Protein 6SJT (pdb70)

Radius of gyration: 17.51 Å; Cα contacts (8 Å, |Δi|>4): 518; chains: 2; bounding box: 45×40×37 Å

Secondary structure (P-SEA, 3-state):
ccccccccccccbbbbbbccccccccccccccbbbbbcaaaaaaaacccccccbbbbbcccccccbbbbcccccccccccccccccccccbbbbbccccccccccc/ccccccccccccbbbbbbccccccccccccccbbbbbcaaaaaaaacccccccbbbbbcccccccbbbbcccccccccccccccccccccbbbbbccccccccccc

Structure (mmCIF, N/CA/C/O backbone):
data_6SJT
#
_entry.id   6SJT
#
_cell.length_a   84.390
_cell.length_b   84.390
_cell.length_c   151.660
_cell.angle_alpha   90.000
_cell.angle_beta   90.000
_cell.angle_gamma   120.000
#
_symmetry.space_group_name_H-M   'P 62 2 2'
#
loop_
_entity.id
_entity.type
_entity.pdbx_description
1 polymer NttC
2 water water
#
loop_
_atom_site.group_PDB
_atom_site.id
_atom_site.type_symbol
_atom_site.label_atom_id
_atom_site.label_alt_id
_atom_site.label_comp_id
_atom_site.la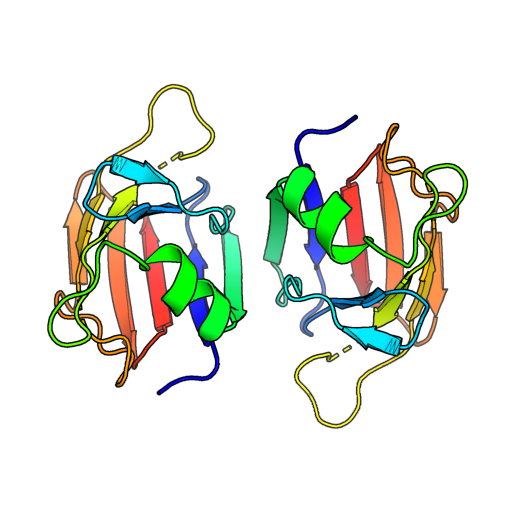bel_asym_id
_atom_site.label_entity_id
_atom_site.label_seq_id
_atom_site.pdbx_PDB_ins_code
_atom_site.Cartn_x
_atom_site.Cartn_y
_atom_site.Cartn_z
_atom_site.occupancy
_atom_site.B_iso_or_equiv
_atom_site.auth_seq_id
_atom_site.auth_comp_id
_atom_site.auth_asym_id
_atom_site.auth_atom_id
_atom_site.pdbx_PDB_model_num
ATOM 1 N N . ALA A 1 16 ? 22.006 -11.584 17.950 1.000 81.869 1 ALA AAA N 1
ATOM 2 C CA . ALA A 1 16 ? 22.374 -10.265 17.333 1.000 76.867 1 ALA AAA CA 1
ATOM 3 C C . ALA A 1 16 ? 21.402 -9.182 17.797 1.000 75.183 1 ALA AAA C 1
ATOM 4 O O . ALA A 1 16 ? 20.220 -9.453 17.986 1.000 77.573 1 ALA AAA O 1
ATOM 11 N N . PRO A 1 17 ? 21.859 -7.925 17.990 1.000 71.451 2 PRO AAA N 1
ATOM 12 C CA . PRO A 1 17 ? 20.968 -6.830 18.369 1.000 70.011 2 PRO AAA CA 1
ATOM 13 C C . PRO A 1 17 ? 20.173 -6.310 17.163 1.000 68.764 2 PRO AAA C 1
ATOM 14 O O . PRO A 1 17 ? 20.619 -6.487 16.049 1.000 67.912 2 PRO AAA O 1
ATOM 25 N N . ALA A 1 18 ? 19.021 -5.689 17.430 1.000 69.108 3 ALA AAA N 1
ATOM 26 C CA . ALA A 1 18 ? 18.070 -5.160 16.425 1.000 68.752 3 ALA AAA CA 1
ATOM 27 C C . ALA A 1 18 ? 18.698 -3.974 15.686 1.000 64.959 3 ALA AAA C 1
ATOM 28 O O . ALA A 1 18 ? 18.481 -3.865 14.465 1.000 64.674 3 ALA AAA O 1
ATOM 35 N N . TYR A 1 19 ? 19.435 -3.125 16.406 1.000 62.635 4 TYR AAA N 1
ATOM 36 C CA . TYR A 1 19 ? 20.041 -1.873 15.884 1.000 59.443 4 TYR AAA CA 1
ATOM 37 C C . TYR A 1 19 ? 21.484 -1.717 16.364 1.000 57.773 4 TYR AAA C 1
ATOM 38 O O . TYR A 1 19 ? 21.836 -2.238 17.444 1.000 58.925 4 TYR AAA O 1
ATOM 56 N N . LEU A 1 20 ? 22.281 -0.995 15.573 1.000 55.557 5 LEU AAA N 1
ATOM 57 C CA . LEU A 1 20 ? 23.522 -0.327 16.031 1.000 53.863 5 LEU AAA CA 1
ATOM 58 C C . LEU A 1 20 ? 23.136 1.060 16.549 1.000 52.751 5 LEU AAA C 1
ATOM 59 O O . LEU A 1 20 ? 22.767 1.914 15.721 1.000 51.791 5 LEU AAA O 1
ATOM 75 N N . THR A 1 21 ? 23.206 1.256 17.870 1.000 53.317 6 THR AAA N 1
ATOM 76 C CA . THR A 1 21 ? 22.831 2.510 18.574 1.000 52.887 6 THR AAA CA 1
ATOM 77 C C . THR A 1 21 ? 24.102 3.299 18.907 1.000 51.739 6 THR AAA C 1
ATOM 78 O O . THR A 1 21 ? 24.988 2.747 19.581 1.000 52.403 6 THR AAA O 1
ATOM 89 N N . THR A 1 22 ? 24.171 4.548 18.443 1.000 50.534 7 THR AAA N 1
ATOM 90 C CA . THR A 1 22 ? 25.314 5.477 18.645 1.000 49.836 7 THR AAA CA 1
ATOM 91 C C . THR A 1 22 ? 24.829 6.736 19.369 1.000 50.247 7 THR AAA C 1
ATOM 92 O O . THR A 1 22 ? 23.976 7.443 18.805 1.000 50.041 7 THR AAA O 1
ATOM 103 N N . HIS A 1 23 ? 25.358 6.998 20.564 1.000 51.201 8 HIS AAA N 1
ATOM 104 C CA . HIS A 1 23 ? 25.094 8.230 21.347 1.000 52.048 8 HIS AAA CA 1
ATOM 105 C C . HIS A 1 23 ? 26.242 9.220 21.104 1.000 51.737 8 HIS AAA C 1
ATOM 106 O O . HIS A 1 23 ? 27.286 9.086 21.768 1.000 52.518 8 HIS AAA O 1
ATOM 121 N N . ASN A 1 24 ? 26.061 10.169 20.178 1.000 51.091 9 ASN AAA N 1
ATOM 122 C CA . ASN A 1 24 ? 27.014 11.286 19.932 1.000 51.416 9 ASN AAA CA 1
ATOM 123 C C . ASN A 1 24 ? 26.687 12.423 20.903 1.000 53.089 9 ASN AAA C 1
ATOM 124 O O . ASN A 1 24 ? 25.658 13.101 20.702 1.000 53.443 9 ASN AAA O 1
ATOM 135 N N . ARG A 1 25 ? 27.547 12.610 21.908 1.000 54.461 10 ARG AAA N 1
ATOM 136 C CA . ARG A 1 25 ? 27.390 13.596 23.009 1.000 56.639 10 ARG AAA CA 1
ATOM 137 C C . ARG A 1 25 ? 28.289 14.811 22.753 1.000 57.829 10 ARG AAA C 1
ATOM 138 O O . ARG A 1 25 ? 28.441 15.623 23.682 1.000 60.104 10 ARG AAA O 1
ATOM 159 N N . THR A 1 26 ? 28.880 14.912 21.557 1.000 56.773 11 THR AAA N 1
ATOM 160 C CA . THR A 1 26 ? 29.788 16.014 21.147 1.000 58.236 11 THR AAA CA 1
ATOM 161 C C . THR A 1 26 ? 29.010 16.996 20.272 1.000 58.413 11 THR AAA C 1
ATOM 162 O O . THR A 1 26 ? 27.872 16.668 19.890 1.000 57.142 11 THR AAA O 1
ATOM 173 N N . GLY A 1 27 ? 29.619 18.145 19.970 1.000 60.389 12 GLY AAA N 1
ATOM 174 C CA . GLY A 1 27 ? 29.029 19.206 19.131 1.000 61.395 12 GLY AAA CA 1
ATOM 175 C C . GLY A 1 27 ? 29.391 19.044 17.660 1.000 60.441 12 GLY AAA C 1
ATOM 176 O O . GLY A 1 27 ? 29.063 19.956 16.871 1.000 61.808 12 GLY AAA O 1
ATOM 180 N N . GLU A 1 28 ? 30.035 17.928 17.293 1.000 58.578 13 GLU AAA N 1
ATOM 181 C CA . GLU A 1 28 ? 30.505 17.648 15.911 1.000 57.918 13 GLU AAA CA 1
ATOM 182 C C . GLU A 1 28 ? 29.969 16.288 15.463 1.000 55.248 13 GLU AAA C 1
ATOM 183 O O . GLU A 1 28 ? 29.840 15.387 16.323 1.000 54.092 13 GLU AAA O 1
ATOM 195 N N . GLU A 1 29 ? 29.679 16.166 14.161 1.000 54.786 14 GLU AAA N 1
ATOM 196 C CA . GLU A 1 29 ? 29.137 14.947 13.508 1.000 52.823 14 GLU AAA CA 1
ATOM 197 C C . GLU A 1 29 ? 30.187 13.843 13.595 1.000 51.901 14 GLU AAA C 1
ATOM 198 O O . GLU A 1 29 ? 31.379 14.148 13.384 1.000 53.014 14 GLU AAA O 1
ATOM 210 N N . SER A 1 30 ? 29.757 12.623 13.911 1.000 50.386 15 SER AAA N 1
ATOM 211 C CA . SER A 1 30 ? 30.611 11.413 13.910 1.000 49.759 15 SER AAA CA 1
ATOM 212 C C . SER A 1 30 ? 30.125 10.461 12.819 1.000 48.857 15 SER AAA C 1
ATOM 213 O O . SER A 1 30 ? 28.935 10.517 12.453 1.000 48.517 15 SER AAA O 1
ATOM 221 N N . ASN A 1 31 ? 31.028 9.620 12.322 1.000 48.887 16 ASN AAA N 1
ATOM 222 C CA . ASN A 1 31 ? 30.755 8.635 11.247 1.000 48.523 16 ASN AAA CA 1
ATOM 223 C C . ASN A 1 31 ? 31.835 7.556 11.330 1.000 48.801 16 ASN AAA C 1
ATOM 224 O O . ASN A 1 31 ? 32.931 7.851 11.849 1.000 49.585 16 ASN AAA O 1
ATOM 235 N N . ALA A 1 32 ? 31.515 6.352 10.855 1.000 48.590 17 ALA AAA N 1
ATOM 236 C CA . ALA A 1 32 ? 32.435 5.199 10.765 1.000 49.274 17 ALA AAA CA 1
ATOM 237 C C . ALA A 1 32 ? 32.933 5.080 9.321 1.000 50.177 17 ALA AAA C 1
ATOM 238 O O . ALA A 1 32 ? 32.093 5.009 8.406 1.000 50.114 17 ALA AAA O 1
ATOM 245 N N . TYR A 1 33 ? 34.252 5.079 9.130 1.000 51.388 18 TYR AAA N 1
ATOM 246 C CA . TYR A 1 33 ? 34.905 4.872 7.816 1.000 52.800 18 TYR AAA CA 1
ATOM 247 C C . TYR A 1 33 ? 35.263 3.388 7.711 1.000 53.588 18 TYR AAA C 1
ATOM 248 O O . TYR A 1 33 ? 36.271 2.965 8.309 1.000 54.550 18 TYR AAA O 1
ATOM 266 N N . ILE A 1 34 ? 34.420 2.628 6.997 1.000 53.566 19 ILE AAA N 1
ATOM 267 C CA . ILE A 1 34 ? 34.490 1.141 6.873 1.000 54.605 19 ILE AAA CA 1
ATOM 268 C C . ILE A 1 34 ? 35.849 0.778 6.272 1.000 56.675 19 ILE AAA C 1
ATOM 269 O O . ILE A 1 34 ? 36.241 1.412 5.265 1.000 57.561 19 ILE AAA O 1
ATOM 285 N N . ALA A 1 35 ? 36.529 -0.200 6.878 1.000 57.808 20 ALA AAA N 1
ATOM 286 C CA . ALA A 1 35 ? 37.894 -0.644 6.522 1.000 60.223 20 ALA AAA CA 1
ATOM 287 C C . ALA A 1 35 ? 38.840 0.564 6.474 1.000 60.631 20 ALA AAA C 1
ATOM 288 O O . ALA A 1 35 ? 39.835 0.499 5.728 1.000 62.863 20 ALA AAA O 1
ATOM 295 N N . GLY A 1 36 ? 38.527 1.627 7.226 1.000 58.944 21 GLY AAA N 1
ATOM 296 C CA . GLY A 1 36 ? 39.421 2.778 7.474 1.000 59.680 21 GLY AAA CA 1
ATOM 297 C C . GLY A 1 36 ? 39.294 3.906 6.458 1.000 59.847 21 GLY AAA C 1
ATOM 298 O O . GLY A 1 36 ? 39.904 4.971 6.701 1.000 60.624 21 GLY AAA O 1
ATOM 302 N N . SER A 1 37 ? 38.542 3.712 5.368 1.000 59.610 22 SER AAA N 1
ATOM 303 C CA . SER A 1 37 ? 38.560 4.607 4.178 1.000 60.767 22 SER AAA CA 1
ATOM 304 C C . SER A 1 37 ? 37.153 4.985 3.690 1.000 59.331 22 SER AAA C 1
ATOM 305 O O . SER A 1 37 ? 37.010 6.114 3.173 1.000 59.935 22 SER AAA O 1
ATOM 313 N N . ILE A 1 38 ? 36.164 4.090 3.804 1.000 58.033 23 ILE AAA N 1
ATOM 314 C CA . ILE A 1 38 ? 34.821 4.265 3.169 1.000 57.416 23 ILE AAA CA 1
ATOM 315 C C . ILE A 1 38 ? 33.849 4.843 4.191 1.000 55.212 23 ILE AAA C 1
ATOM 316 O O . ILE A 1 38 ? 33.465 4.156 5.131 1.000 53.939 23 ILE AAA O 1
ATOM 332 N N . PRO A 1 39 ? 33.371 6.095 4.019 1.000 55.089 24 PRO AAA N 1
ATOM 333 C CA . PRO A 1 39 ? 32.377 6.650 4.931 1.000 53.394 24 PRO AAA CA 1
ATOM 334 C C . PRO A 1 39 ? 31.064 5.872 4.793 1.000 52.794 24 PRO AAA C 1
ATOM 335 O O . PRO A 1 39 ? 30.682 5.581 3.674 1.000 54.062 24 PRO AAA O 1
ATOM 346 N N . SER A 1 40 ? 30.429 5.539 5.919 1.000 51.328 25 SER AAA N 1
ATOM 347 C CA . SER A 1 40 ? 29.076 4.929 5.966 1.000 51.065 25 SER AAA CA 1
ATOM 348 C C . SER A 1 40 ? 28.051 5.993 5.567 1.000 51.383 25 SER AAA C 1
ATOM 349 O O . SER A 1 40 ? 28.406 7.188 5.547 1.000 51.526 25 SER AAA O 1
ATOM 357 N N . LEU A 1 41 ? 26.826 5.559 5.274 1.000 51.924 26 LEU AAA N 1
ATOM 358 C CA . LEU A 1 41 ? 25.694 6.428 4.862 1.000 52.794 26 LEU AAA CA 1
ATOM 359 C C . LEU A 1 41 ? 24.879 6.839 6.095 1.000 51.753 26 LEU AAA C 1
ATOM 360 O O . LEU A 1 41 ? 23.855 7.520 5.904 1.000 52.673 26 LEU AAA O 1
ATOM 376 N N . TYR A 1 42 ? 25.324 6.464 7.301 1.000 50.311 27 TYR AAA N 1
ATOM 377 C CA . TYR A 1 42 ? 24.552 6.615 8.563 1.000 49.656 27 TYR AAA CA 1
ATOM 378 C C . TYR A 1 42 ? 25.380 7.345 9.623 1.000 48.615 27 TYR AAA C 1
ATOM 379 O O . TYR A 1 42 ? 25.550 6.855 10.739 1.000 47.976 27 TYR AAA O 1
ATOM 397 N N . PRO A 1 43 ? 25.873 8.574 9.345 1.000 48.881 28 PRO AAA N 1
ATOM 398 C CA . PRO A 1 43 ? 26.613 9.334 10.353 1.000 48.441 28 PRO AAA CA 1
ATOM 399 C C . PRO A 1 43 ? 25.680 9.688 11.521 1.000 48.319 28 PRO AAA C 1
ATOM 400 O O . PRO A 1 43 ? 24.498 9.814 11.287 1.000 48.896 28 PRO AAA O 1
ATOM 411 N N . THR A 1 44 ? 26.221 9.806 12.734 1.000 47.960 29 THR AAA N 1
ATOM 412 C CA . THR A 1 44 ? 25.491 10.266 13.946 1.000 48.256 29 THR AAA CA 1
ATOM 413 C C . THR A 1 44 ? 25.768 11.758 14.145 1.000 49.141 29 THR AAA C 1
ATOM 414 O O . THR A 1 44 ? 26.922 12.108 14.443 1.000 49.323 29 THR AAA O 1
ATOM 425 N N . ALA A 1 45 ? 24.748 12.600 13.974 1.000 50.099 30 ALA AAA N 1
ATOM 426 C CA . ALA A 1 45 ? 24.826 14.073 14.129 1.000 51.541 30 ALA AAA CA 1
ATOM 427 C C . ALA A 1 45 ? 25.138 14.433 15.590 1.000 51.965 30 ALA AAA C 1
ATOM 428 O O . ALA A 1 45 ? 25.032 13.549 16.457 1.000 51.249 30 ALA AAA O 1
ATOM 435 N N . ALA A 1 46 ? 25.505 15.693 15.835 1.000 53.532 31 ALA AAA N 1
ATOM 436 C CA . ALA A 1 46 ? 25.941 16.222 17.149 1.000 54.608 31 ALA AAA CA 1
ATOM 437 C C . ALA A 1 46 ? 24.783 16.171 18.147 1.000 55.132 31 ALA AAA C 1
ATOM 438 O O . ALA A 1 46 ? 23.636 16.402 17.721 1.000 55.602 31 ALA AAA O 1
ATOM 445 N N . TYR A 1 47 ? 25.096 15.878 19.416 1.000 55.455 32 TYR AAA N 1
ATOM 446 C CA . TYR A 1 47 ? 24.165 15.852 20.578 1.000 56.537 32 TYR AAA CA 1
ATOM 447 C C . TYR A 1 47 ? 22.914 15.046 20.216 1.000 55.735 32 TYR AAA C 1
ATOM 448 O O . TYR A 1 47 ? 21.787 15.471 20.551 1.000 57.147 32 TYR AAA O 1
ATOM 466 N N . SER A 1 48 ? 23.122 13.911 19.547 1.000 53.920 33 SER AAA N 1
ATOM 467 C CA . SER A 1 48 ? 22.057 13.063 18.958 1.000 53.367 33 SER AAA CA 1
ATOM 468 C C . SER A 1 48 ? 22.392 11.591 19.182 1.000 52.265 33 SER AAA C 1
ATOM 469 O O . SER A 1 48 ? 23.581 11.232 19.125 1.000 51.368 33 SER AAA O 1
ATOM 477 N N . THR A 1 49 ? 21.363 10.791 19.450 1.000 52.799 34 THR AAA N 1
ATOM 478 C CA . THR A 1 49 ? 21.404 9.312 19.387 1.000 52.258 34 THR AAA CA 1
ATOM 479 C C . THR A 1 49 ? 20.805 8.895 18.041 1.000 51.816 34 THR AAA C 1
ATOM 480 O O . THR A 1 49 ? 19.758 9.467 17.668 1.000 52.794 34 THR AAA O 1
ATOM 491 N N . ASN A 1 50 ? 21.460 7.969 17.334 1.000 50.779 35 ASN AAA N 1
ATOM 492 C CA . ASN A 1 50 ? 20.961 7.398 16.057 1.000 50.745 35 ASN AAA CA 1
ATOM 493 C C . ASN A 1 50 ? 21.030 5.869 16.138 1.000 51.002 35 ASN AAA C 1
ATOM 494 O O . ASN A 1 50 ? 22.017 5.344 16.704 1.000 50.521 35 ASN AAA O 1
ATOM 505 N N . GLN A 1 51 ? 20.008 5.195 15.601 1.000 52.190 36 GLN AAA N 1
ATOM 506 C CA . GLN A 1 51 ? 19.850 3.718 15.632 1.000 53.212 36 GLN AAA CA 1
ATOM 507 C C . GLN A 1 51 ? 19.701 3.202 14.203 1.000 53.488 36 GLN AAA C 1
ATOM 508 O O . GLN A 1 51 ? 18.711 3.578 13.546 1.000 54.528 36 GLN AAA O 1
ATOM 522 N N . VAL A 1 52 ? 20.640 2.365 13.756 1.000 52.999 37 VAL AAA N 1
ATOM 523 C CA . VAL A 1 52 ? 20.675 1.799 12.378 1.000 53.523 37 VAL AAA CA 1
ATOM 524 C C . VAL A 1 52 ? 20.208 0.344 12.437 1.000 55.602 37 VAL AAA C 1
ATOM 525 O O . VAL A 1 52 ? 20.846 -0.452 13.144 1.000 55.784 37 VAL AAA O 1
ATOM 538 N N . TYR A 1 53 ? 19.124 0.033 11.723 1.000 57.557 38 TYR AAA N 1
ATOM 539 C CA . TYR A 1 53 ? 18.575 -1.336 11.550 1.000 60.252 38 TYR AAA CA 1
ATOM 540 C C . TYR A 1 53 ? 19.727 -2.281 11.201 1.000 60.080 38 TYR AAA C 1
ATOM 541 O O . TYR A 1 53 ? 20.623 -1.874 10.435 1.000 58.504 38 TYR AAA O 1
ATOM 559 N N . TRP A 1 54 ? 19.708 -3.498 11.748 1.000 62.053 39 TRP AAA N 1
ATOM 560 C CA . TRP A 1 54 ? 20.881 -4.410 11.738 1.000 62.203 39 TRP AAA CA 1
ATOM 561 C C . TRP A 1 54 ? 21.208 -4.865 10.311 1.000 62.999 39 TRP AAA C 1
ATOM 562 O O . TRP A 1 54 ? 22.407 -5.006 10.011 1.000 62.026 39 TRP AAA O 1
ATOM 583 N N . ASN A 1 55 ? 20.195 -5.084 9.468 1.000 65.075 40 ASN AAA N 1
ATOM 584 C CA . ASN A 1 55 ? 20.386 -5.503 8.054 1.000 66.439 40 ASN AAA CA 1
ATOM 585 C C . ASN A 1 55 ? 21.196 -4.438 7.307 1.000 63.829 40 ASN AAA C 1
ATOM 586 O O . ASN A 1 55 ? 22.109 -4.818 6.536 1.000 64.076 40 ASN AAA O 1
ATOM 597 N N . LEU A 1 56 ? 20.883 -3.159 7.528 1.000 61.825 41 LEU AAA N 1
ATOM 598 C CA . LEU A 1 56 ? 21.598 -2.017 6.897 1.000 59.711 41 LEU AAA CA 1
ATOM 599 C C . LEU A 1 56 ? 23.081 -2.081 7.271 1.000 57.946 41 LEU AAA C 1
ATOM 600 O O . LEU A 1 56 ? 23.926 -1.870 6.376 1.000 57.681 41 LEU AAA O 1
ATOM 616 N N . VAL A 1 57 ? 23.374 -2.369 8.543 1.000 57.227 42 VAL AAA N 1
ATOM 617 C CA . VAL A 1 57 ? 24.759 -2.553 9.073 1.000 56.173 42 VAL AAA CA 1
ATOM 618 C C . VAL A 1 57 ? 25.444 -3.640 8.236 1.000 57.932 42 VAL AAA C 1
ATOM 619 O O . VAL A 1 57 ? 26.476 -3.341 7.601 1.000 57.335 42 VAL AAA O 1
ATOM 632 N N . ARG A 1 58 ? 24.869 -4.846 8.223 1.000 60.430 43 ARG AAA N 1
ATOM 633 C CA . ARG A 1 58 ? 25.404 -6.020 7.488 1.000 62.827 43 ARG AAA CA 1
ATOM 634 C C . ARG A 1 58 ? 25.820 -5.576 6.080 1.000 62.757 43 ARG AAA C 1
ATOM 635 O O . ARG A 1 58 ? 26.947 -5.918 5.669 1.000 63.233 43 ARG AAA O 1
ATOM 656 N N . LEU A 1 59 ? 24.967 -4.807 5.394 1.000 62.493 44 LEU AAA N 1
ATOM 657 C CA . LEU A 1 59 ? 25.194 -4.355 3.993 1.000 63.074 44 LEU AAA CA 1
ATOM 658 C C . LEU A 1 59 ? 26.318 -3.320 3.928 1.000 60.822 44 LEU AAA C 1
ATOM 659 O O . LEU A 1 59 ? 27.135 -3.412 2.997 1.000 61.789 44 LEU AAA O 1
ATOM 675 N N . ALA A 1 60 ? 26.332 -2.357 4.852 1.000 58.355 45 ALA AAA N 1
ATOM 676 C CA . ALA A 1 60 ? 27.407 -1.345 4.982 1.000 56.515 45 ALA AAA CA 1
ATOM 677 C C . ALA A 1 60 ? 28.762 -2.058 5.043 1.000 57.100 45 ALA AAA C 1
ATOM 678 O O . ALA A 1 60 ? 29.737 -1.529 4.477 1.000 57.052 45 ALA AAA O 1
ATOM 685 N N . CYS A 1 61 ? 28.804 -3.228 5.685 1.000 58.105 46 CYS AAA N 1
ATOM 686 C CA . CYS A 1 61 ? 30.028 -4.040 5.913 1.000 59.184 46 CYS AAA CA 1
ATOM 687 C C . CYS A 1 61 ? 30.228 -5.091 4.812 1.000 61.993 46 CYS AAA C 1
ATOM 688 O O . CYS A 1 61 ? 31.256 -5.798 4.877 1.000 63.395 46 CYS AAA O 1
ATOM 695 N N . TYR A 1 62 ? 29.312 -5.195 3.841 1.000 63.193 47 TYR AAA N 1
ATOM 696 C CA . TYR A 1 62 ? 29.391 -6.186 2.733 1.000 66.370 47 TYR AAA CA 1
ATOM 697 C C . TYR A 1 62 ? 30.670 -5.944 1.925 1.000 67.022 47 TYR AAA C 1
ATOM 698 O O . TYR A 1 62 ? 30.874 -4.805 1.453 1.000 65.739 47 TYR AAA O 1
ATOM 716 N N . GLY A 1 63 ? 31.487 -6.992 1.773 1.000 69.385 48 GLY AAA N 1
ATOM 717 C CA . GLY A 1 63 ? 32.778 -6.956 1.062 1.000 70.739 48 GLY AAA CA 1
ATOM 718 C C . GLY A 1 63 ? 33.948 -6.700 1.999 1.000 69.532 48 GLY AAA C 1
ATOM 719 O O . GLY A 1 63 ? 35.100 -6.876 1.555 1.000 71.267 48 GLY AAA O 1
ATOM 723 N N . HIS A 1 64 ? 33.677 -6.314 3.249 1.000 67.093 49 HIS AAA N 1
ATOM 724 C CA . HIS A 1 64 ? 34.703 -5.961 4.268 1.000 66.055 49 HIS AAA CA 1
ATOM 725 C C . HIS A 1 64 ? 34.613 -6.899 5.471 1.000 66.712 49 HIS AAA C 1
ATOM 726 O O . HIS A 1 64 ? 35.267 -6.616 6.487 1.000 65.965 49 HIS AAA O 1
ATOM 741 N N . THR A 1 65 ? 33.849 -7.985 5.346 1.000 68.561 50 THR AAA N 1
ATOM 742 C CA . THR A 1 65 ? 33.540 -8.919 6.456 1.000 69.713 50 THR AAA CA 1
ATOM 743 C C . THR A 1 65 ? 34.253 -10.252 6.220 1.000 73.602 50 THR AAA C 1
ATOM 744 O O . THR A 1 65 ? 34.069 -10.852 5.139 1.000 75.810 50 THR AAA O 1
ATOM 755 N N . THR A 1 66 ? 35.039 -10.674 7.211 1.000 74.745 51 THR AAA N 1
ATOM 756 C CA . THR A 1 66 ? 35.690 -12.005 7.288 1.000 78.922 51 THR AAA CA 1
ATOM 757 C C . THR A 1 66 ? 35.430 -12.580 8.683 1.000 79.949 51 THR AAA C 1
ATOM 758 O O . THR A 1 66 ? 35.671 -11.861 9.659 1.000 77.925 51 THR AAA O 1
ATOM 769 N N . ASN A 1 67 ? 34.919 -13.812 8.750 1.000 83.330 52 ASN AAA N 1
ATOM 770 C CA . ASN A 1 67 ? 34.612 -14.540 10.010 1.000 85.386 52 ASN AAA CA 1
ATOM 771 C C . ASN A 1 67 ? 33.538 -13.770 10.787 1.000 82.209 52 ASN AAA C 1
ATOM 772 O O . ASN A 1 67 ? 33.567 -13.812 12.030 1.000 82.606 52 ASN AAA O 1
ATOM 783 N N . GLY A 1 68 ? 32.636 -13.082 10.080 1.000 79.533 53 GLY AAA N 1
ATOM 784 C CA . GLY A 1 68 ? 31.579 -12.238 10.675 1.000 76.558 53 GLY AAA CA 1
ATOM 785 C C . GLY A 1 68 ? 32.137 -11.045 11.440 1.000 73.319 53 GLY AAA C 1
ATOM 786 O O . GLY A 1 68 ? 31.416 -10.519 12.308 1.000 71.745 53 GLY AAA O 1
ATOM 790 N N . GLN A 1 69 ? 33.367 -10.623 11.128 1.000 72.727 54 GLN AAA N 1
ATOM 791 C CA . GLN A 1 69 ? 34.059 -9.459 11.747 1.000 70.194 54 GLN AAA CA 1
ATOM 792 C C . GLN A 1 69 ? 34.212 -8.359 10.694 1.000 67.523 54 GLN AAA C 1
ATOM 793 O O . GLN A 1 69 ? 34.459 -8.698 9.533 1.000 68.604 54 GLN AAA O 1
ATOM 807 N N . CYS A 1 70 ? 34.104 -7.094 11.098 1.000 64.605 55 CYS AAA N 1
ATOM 808 C CA . CYS A 1 70 ? 34.175 -5.910 10.201 1.000 62.278 55 CYS AAA CA 1
ATOM 809 C C . CYS A 1 70 ? 34.803 -4.742 10.953 1.000 60.607 55 CYS AAA C 1
ATOM 810 O O . CYS A 1 70 ? 34.290 -4.335 11.993 1.000 59.505 55 CYS AAA O 1
ATOM 817 N N . PRO A 1 71 ? 35.948 -4.198 10.479 1.000 60.856 56 PRO AAA N 1
ATOM 818 C CA . PRO A 1 71 ? 36.585 -3.045 11.111 1.000 59.791 56 PRO AAA CA 1
ATOM 819 C C . PRO A 1 71 ? 36.137 -1.704 10.513 1.000 57.503 56 PRO AAA C 1
ATOM 820 O O . PRO A 1 71 ? 35.803 -1.661 9.341 1.000 57.318 56 PRO AAA O 1
ATOM 831 N N . ALA A 1 72 ? 36.165 -0.644 11.319 1.000 56.270 57 ALA AAA N 1
ATOM 832 C CA . ALA A 1 72 ? 35.903 0.743 10.872 1.000 54.676 57 ALA AAA CA 1
ATOM 833 C C . ALA A 1 72 ? 36.724 1.734 11.699 1.000 54.908 57 ALA AAA C 1
ATOM 834 O O . ALA A 1 72 ? 36.893 1.500 12.912 1.000 55.418 57 ALA AAA O 1
ATOM 841 N N . LEU A 1 73 ? 37.197 2.797 11.046 1.000 54.973 58 LEU AAA N 1
ATOM 842 C CA . LEU A 1 73 ? 37.850 3.967 11.684 1.000 55.443 58 LEU AAA CA 1
ATOM 843 C C . LEU A 1 73 ? 36.768 4.990 12.032 1.000 53.640 58 LEU AAA C 1
ATOM 844 O O . LEU A 1 73 ? 35.971 5.319 11.138 1.000 52.623 58 LEU AAA O 1
ATOM 860 N N . ILE A 1 74 ? 36.748 5.480 13.273 1.000 53.656 59 ILE AAA N 1
ATOM 861 C CA . ILE A 1 74 ? 35.745 6.481 13.742 1.000 52.383 59 ILE AAA CA 1
ATOM 862 C C . ILE A 1 74 ? 36.361 7.874 13.607 1.000 53.421 59 ILE AAA C 1
ATOM 863 O O . ILE A 1 74 ? 37.525 8.049 14.010 1.000 55.287 59 ILE AAA O 1
ATOM 879 N N . LYS A 1 75 ? 35.592 8.817 13.059 1.000 52.682 60 LYS AAA N 1
ATOM 880 C CA . LYS A 1 75 ? 36.020 10.216 12.810 1.000 54.031 60 LYS AAA CA 1
ATOM 881 C C . LYS A 1 75 ? 34.988 11.185 13.381 1.000 53.442 60 LYS AAA C 1
ATOM 882 O O . LYS A 1 75 ? 33.805 10.856 13.487 1.000 51.854 60 LYS AAA O 1
ATOM 918 N N . ALA A 1 77 ? 33.784 15.557 13.192 1.000 57.155 62 ALA AAA N 1
ATOM 919 C CA . ALA A 1 77 ? 33.715 16.649 12.235 1.000 58.995 62 ALA AAA CA 1
ATOM 920 C C . ALA A 1 77 ? 33.666 16.054 10.823 1.000 58.415 62 ALA AAA C 1
ATOM 921 O O . ALA A 1 77 ? 34.369 16.553 9.924 1.000 60.490 62 ALA AAA O 1
ATOM 928 N N . THR A 1 78 ? 32.868 14.999 10.652 1.000 56.068 63 THR AAA N 1
ATOM 929 C CA . THR A 1 78 ? 32.811 14.169 9.419 1.000 55.514 63 THR AAA CA 1
ATOM 930 C C . THR A 1 78 ? 32.169 14.978 8.284 1.000 56.948 63 THR AAA C 1
ATOM 931 O O . THR A 1 78 ? 32.406 14.624 7.115 1.000 57.656 63 THR AAA O 1
ATOM 942 N N . ASN A 1 79 ? 31.419 16.035 8.615 1.000 57.799 64 ASN AAA N 1
ATOM 943 C CA . ASN A 1 79 ? 30.724 16.916 7.635 1.000 59.748 64 ASN AAA CA 1
ATOM 944 C C . ASN A 1 79 ? 31.521 18.211 7.422 1.000 62.940 64 ASN AAA C 1
ATOM 945 O O . ASN A 1 79 ? 30.980 19.124 6.770 1.000 65.198 64 ASN AAA O 1
ATOM 956 N N . THR A 1 80 ? 32.755 18.292 7.930 1.000 63.609 65 THR AAA N 1
ATOM 957 C CA . THR A 1 80 ? 33.654 19.464 7.748 1.000 67.186 65 THR AAA CA 1
ATOM 958 C C . THR A 1 80 ? 34.775 19.108 6.770 1.000 68.653 65 THR AAA C 1
ATOM 959 O O . THR A 1 80 ? 34.915 17.912 6.417 1.000 66.646 65 THR AAA O 1
ATOM 970 N N . ALA A 1 81 ? 35.533 20.128 6.364 1.000 72.445 66 ALA AAA N 1
ATOM 971 C CA . ALA A 1 81 ? 36.720 20.017 5.487 1.000 74.918 66 ALA AAA CA 1
ATOM 972 C C . ALA A 1 81 ? 37.761 19.107 6.152 1.000 73.633 66 ALA AAA C 1
ATOM 973 O O . ALA A 1 81 ? 38.340 18.266 5.436 1.000 73.569 66 ALA AAA O 1
ATOM 980 N N . ASN A 1 82 ? 37.955 19.255 7.470 1.000 72.954 67 ASN AAA N 1
ATOM 981 C CA . ASN A 1 82 ? 39.012 18.570 8.266 1.000 72.649 67 ASN AAA CA 1
ATOM 982 C C . ASN A 1 82 ? 38.374 17.636 9.295 1.000 68.801 67 ASN 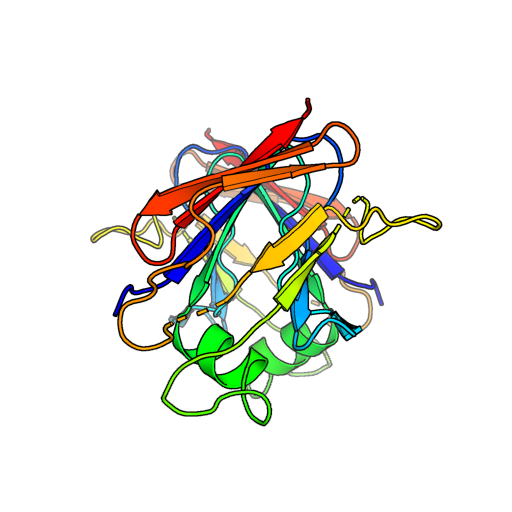AAA C 1
ATOM 983 O O . ASN A 1 82 ? 38.126 18.039 10.432 1.000 68.564 67 ASN AAA O 1
ATOM 994 N N . PRO A 1 83 ? 38.078 16.362 8.938 1.000 66.089 68 PRO AAA N 1
ATOM 995 C CA . PRO A 1 83 ? 37.654 15.364 9.921 1.000 63.111 68 PRO AAA CA 1
ATOM 996 C C . PRO A 1 83 ? 38.814 14.963 10.847 1.000 64.119 68 PRO AAA C 1
ATOM 997 O O . PRO A 1 83 ? 39.938 15.301 10.547 1.000 66.926 68 PRO AAA O 1
ATOM 1008 N N . ILE A 1 84 ? 38.508 14.265 11.944 1.000 62.264 69 ILE AAA N 1
ATOM 1009 C CA . ILE A 1 84 ? 39.472 13.941 13.040 1.000 63.552 69 ILE AAA CA 1
ATOM 1010 C C . ILE A 1 84 ? 39.409 12.442 13.349 1.000 61.617 69 ILE AAA C 1
ATOM 1011 O O . ILE A 1 84 ? 38.367 11.992 13.847 1.000 59.283 69 ILE AAA O 1
ATOM 1027 N N . ASP A 1 85 ? 40.505 11.723 13.099 1.000 63.044 70 ASP AAA N 1
ATOM 1028 C CA . ASP A 1 85 ? 40.619 10.252 13.287 1.000 62.014 70 ASP AAA CA 1
ATOM 1029 C C . ASP A 1 85 ? 40.703 9.951 14.790 1.000 62.359 70 ASP AAA C 1
ATOM 1030 O O . ASP A 1 85 ? 41.674 10.397 15.425 1.000 65.084 70 ASP AAA O 1
ATOM 1039 N N . ILE A 1 86 ? 39.714 9.225 15.325 1.000 60.125 71 ILE AAA N 1
ATOM 1040 C CA . ILE A 1 86 ? 39.584 8.877 16.773 1.000 60.508 71 ILE AAA CA 1
ATOM 1041 C C . ILE A 1 86 ? 40.206 7.502 17.039 1.000 61.468 71 ILE AAA C 1
ATOM 1042 O O . ILE A 1 86 ? 40.717 7.304 18.156 1.000 63.421 71 ILE AAA O 1
ATOM 1058 N N . GLY A 1 87 ? 40.110 6.573 16.085 1.000 60.477 72 GLY AAA N 1
ATOM 1059 C CA . GLY A 1 87 ? 40.712 5.233 16.208 1.000 61.795 72 GLY AAA CA 1
ATOM 1060 C C . GLY A 1 87 ? 39.842 4.140 15.618 1.000 59.927 72 GLY AAA C 1
ATOM 1061 O O . GLY A 1 87 ? 38.638 4.377 15.375 1.000 57.543 72 GLY AAA O 1
ATOM 1065 N N . TYR A 1 88 ? 40.441 2.966 15.419 1.000 61.429 73 TYR AAA N 1
ATOM 1066 C CA . TYR A 1 88 ? 39.817 1.791 14.759 1.000 60.551 73 TYR AAA CA 1
ATOM 1067 C C . TYR A 1 88 ? 39.003 0.994 15.780 1.000 60.287 73 TYR AAA C 1
ATOM 1068 O O . TYR A 1 88 ? 39.385 0.952 16.962 1.000 61.881 73 TYR AAA O 1
ATOM 1086 N N . VAL A 1 89 ? 37.916 0.377 15.310 1.000 58.768 74 VAL AAA N 1
ATOM 1087 C CA . VAL A 1 89 ? 37.078 -0.583 16.086 1.000 59.023 74 VAL AAA CA 1
ATOM 1088 C C . VAL A 1 89 ? 36.694 -1.747 15.170 1.000 59.329 74 VAL AAA C 1
ATOM 1089 O O . VAL A 1 89 ? 36.739 -1.562 13.939 1.000 58.549 74 VAL AAA O 1
ATOM 1102 N N . THR A 1 90 ? 36.367 -2.904 15.754 1.000 60.909 75 THR AAA N 1
ATOM 1103 C CA . THR A 1 90 ? 35.880 -4.112 15.038 1.000 61.808 75 THR AAA CA 1
ATOM 1104 C C . THR A 1 90 ? 34.648 -4.654 15.749 1.000 61.919 75 THR AAA C 1
ATOM 1105 O O . THR A 1 90 ? 34.610 -4.689 16.977 1.000 62.907 75 THR AAA O 1
ATOM 1133 N N . ASP A 1 92 ? 31.605 -7.848 15.797 1.000 66.565 77 ASP AAA N 1
ATOM 1134 C CA . ASP A 1 92 ? 31.021 -9.115 15.407 1.000 69.243 77 ASP AAA CA 1
ATOM 1135 C C . ASP A 1 92 ? 29.597 -8.830 14.930 1.000 67.911 77 ASP AAA C 1
ATOM 1136 O O . ASP A 1 92 ? 28.805 -8.339 15.747 1.000 67.128 77 ASP AAA O 1
ATOM 1145 N N . LEU A 1 93 ? 29.289 -9.111 13.660 1.000 68.018 78 LEU AAA N 1
ATOM 1146 C CA . LEU A 1 93 ? 27.974 -8.786 13.040 1.000 67.081 78 LEU AAA CA 1
ATOM 1147 C C . LEU A 1 93 ? 26.895 -9.775 13.500 1.000 70.128 78 LEU AAA C 1
ATOM 1148 O O . LEU A 1 93 ? 25.739 -9.580 13.105 1.000 70.000 78 LEU AAA O 1
ATOM 1164 N N . ASN A 1 94 ? 27.251 -10.791 14.290 1.000 73.206 79 ASN AAA N 1
ATOM 1165 C CA . ASN A 1 94 ? 26.307 -11.843 14.753 1.000 76.980 79 ASN AAA CA 1
ATOM 1166 C C . ASN A 1 94 ? 26.038 -11.683 16.255 1.000 77.592 79 ASN AAA C 1
ATOM 1167 O O . ASN A 1 94 ? 24.939 -12.076 16.686 1.000 79.796 79 ASN AAA O 1
ATOM 1178 N N . THR A 1 95 ? 26.989 -11.133 17.017 1.000 76.150 80 THR AAA N 1
ATOM 1179 C CA . THR A 1 95 ? 26.842 -10.819 18.467 1.000 76.674 80 THR AAA CA 1
ATOM 1180 C C . THR A 1 95 ? 26.647 -9.312 18.672 1.000 72.608 80 THR AAA C 1
ATOM 1181 O O . THR A 1 95 ? 26.093 -8.931 19.721 1.000 72.963 80 THR AAA O 1
ATOM 1192 N N . GLY A 1 96 ? 27.109 -8.491 17.725 1.000 69.315 81 GLY AAA N 1
ATOM 1193 C CA . GLY A 1 96 ? 27.151 -7.021 17.853 1.000 65.769 81 GLY AAA CA 1
ATOM 1194 C C . GLY A 1 96 ? 28.217 -6.573 18.839 1.000 65.595 81 GLY AAA C 1
ATOM 1195 O O . GLY A 1 96 ? 28.194 -5.394 19.231 1.000 63.431 81 GLY AAA O 1
ATOM 1199 N N . ASP A 1 97 ? 29.130 -7.470 19.224 1.000 68.195 82 ASP AAA N 1
ATOM 1200 C CA . ASP A 1 97 ? 30.188 -7.192 20.231 1.000 68.998 82 ASP AAA CA 1
ATOM 1201 C C . ASP A 1 97 ? 31.269 -6.329 19.578 1.000 66.585 82 ASP AAA C 1
ATOM 1202 O O . ASP A 1 97 ? 31.783 -6.746 18.522 1.000 66.543 82 ASP AAA O 1
ATOM 1211 N N . ILE A 1 98 ? 31.592 -5.186 20.194 1.000 65.095 83 ILE AAA N 1
ATOM 1212 C CA . ILE A 1 98 ? 32.612 -4.204 19.709 1.000 63.204 83 ILE AAA CA 1
ATOM 1213 C C . ILE A 1 98 ? 33.891 -4.379 20.542 1.000 65.667 83 ILE AAA C 1
ATOM 1214 O O . ILE A 1 98 ? 33.865 -4.042 21.737 1.000 66.769 83 ILE AAA O 1
ATOM 1230 N N . THR A 1 99 ? 34.958 -4.902 19.922 1.000 66.888 84 THR AAA N 1
ATOM 1231 C CA . THR A 1 99 ? 36.132 -5.511 20.606 1.000 70.407 84 THR AAA CA 1
ATOM 1232 C C . THR A 1 99 ? 36.921 -4.464 21.389 1.000 70.591 84 THR AAA C 1
ATOM 1233 O O . THR A 1 99 ? 37.197 -4.670 22.574 1.000 73.329 84 THR AAA O 1
ATOM 1244 N N . PRO A 1 100 ? 37.341 -3.329 20.780 1.000 68.283 85 PRO AAA N 1
ATOM 1245 C CA . PRO A 1 100 ? 37.985 -2.263 21.554 1.000 68.762 85 PRO AAA CA 1
ATOM 1246 C C . PRO A 1 100 ? 36.915 -1.571 22.418 1.000 67.507 85 PRO AAA C 1
ATOM 1247 O O . PRO A 1 100 ? 36.087 -0.855 21.884 1.000 64.524 85 PRO AAA O 1
ATOM 1258 N N . LYS A 1 101 ? 36.912 -1.858 23.721 1.000 70.203 86 LYS AAA N 1
ATOM 1259 C CA . LYS A 1 101 ? 35.844 -1.431 24.666 1.000 69.885 86 LYS AAA CA 1
ATOM 1260 C C . LYS A 1 101 ? 35.827 0.090 24.784 1.000 68.089 86 LYS AAA C 1
ATOM 1261 O O . LYS A 1 101 ? 34.739 0.634 25.009 1.000 66.510 86 LYS AAA O 1
ATOM 1280 N N . THR A 1 102 ? 36.985 0.742 24.656 1.000 68.778 87 THR AAA N 1
ATOM 1281 C CA . THR A 1 102 ? 37.109 2.222 24.628 1.000 67.520 87 THR AAA CA 1
ATOM 1282 C C . THR A 1 102 ? 38.122 2.645 23.562 1.000 66.912 87 THR AAA C 1
ATOM 1283 O O . THR A 1 102 ? 38.973 1.819 23.193 1.000 68.430 87 THR AAA O 1
ATOM 1294 N N . LEU A 1 103 ? 37.984 3.882 23.076 1.000 65.080 88 LEU AAA N 1
ATOM 1295 C CA . LEU A 1 103 ? 39.045 4.668 22.393 1.000 65.553 88 LEU AAA CA 1
ATOM 1296 C C . LEU A 1 103 ? 39.248 5.960 23.182 1.000 66.896 88 LEU AAA C 1
ATOM 1297 O O . LEU A 1 103 ? 38.299 6.387 23.862 1.000 66.208 88 LEU AAA O 1
ATOM 1313 N N . SER A 1 104 ? 40.435 6.556 23.085 1.000 69.113 89 SER AAA N 1
ATOM 1314 C CA . SER A 1 104 ? 40.732 7.921 23.588 1.000 70.715 89 SER AAA CA 1
ATOM 1315 C C . SER A 1 104 ? 41.863 8.528 22.757 1.000 72.104 89 SER AAA C 1
ATOM 1316 O O . SER A 1 104 ? 43.010 8.062 22.889 1.000 75.030 89 SER AAA O 1
ATOM 1324 N N . ALA A 1 105 ? 41.533 9.507 21.913 1.000 70.433 90 ALA AAA N 1
ATOM 1325 C CA . ALA A 1 105 ? 42.476 10.172 20.988 1.000 71.806 90 ALA AAA CA 1
ATOM 1326 C C . ALA A 1 105 ? 41.920 11.539 20.579 1.000 70.939 90 ALA AAA C 1
ATOM 1327 O O . ALA A 1 105 ? 40.688 11.706 20.591 1.000 68.237 90 ALA AAA O 1
ATOM 1334 N N . LYS A 1 106 ? 42.813 12.471 20.238 1.000 73.635 91 LYS AAA N 1
ATOM 1335 C CA . LYS A 1 106 ? 42.500 13.831 19.717 1.000 73.807 91 LYS AAA CA 1
ATOM 1336 C C . LYS A 1 106 ? 41.477 14.515 20.631 1.000 73.189 91 LYS AAA C 1
ATOM 1337 O O . LYS A 1 106 ? 40.614 15.234 20.106 1.000 71.592 91 LYS AAA O 1
ATOM 1356 N N . GLY A 1 107 ? 41.588 14.312 21.949 1.000 74.861 92 GLY AAA N 1
ATOM 1357 C CA . GLY A 1 107 ? 40.703 14.914 22.966 1.000 75.003 92 GLY AAA CA 1
ATOM 1358 C C . GLY A 1 107 ? 39.252 14.493 22.800 1.000 71.020 92 GLY AAA C 1
ATOM 1359 O O . GLY A 1 107 ? 38.366 15.306 23.132 1.000 70.780 92 GLY AAA O 1
ATOM 1363 N N . TYR A 1 108 ? 39.018 13.280 22.288 1.000 68.405 93 TYR AAA N 1
ATOM 1364 C CA . TYR A 1 108 ? 37.696 12.605 22.222 1.000 65.116 93 TYR AAA CA 1
ATOM 1365 C C . TYR A 1 108 ? 37.832 11.218 22.853 1.000 65.142 93 TYR AAA C 1
ATOM 1366 O O . TYR A 1 108 ? 38.937 10.645 22.806 1.000 66.785 93 TYR AAA O 1
ATOM 1384 N N . SER A 1 109 ? 36.734 10.694 23.399 1.000 63.751 94 SER AAA N 1
ATOM 1385 C CA . SER A 1 109 ? 36.665 9.354 24.032 1.000 64.047 94 SER AAA CA 1
ATOM 1386 C C . SER A 1 109 ? 35.430 8.599 23.524 1.000 61.128 94 SER AAA C 1
ATOM 1387 O O . SER A 1 109 ? 34.338 9.193 23.519 1.000 59.823 94 SER AAA O 1
ATOM 1395 N N . LEU A 1 110 ? 35.615 7.346 23.094 1.000 60.554 95 LEU AAA N 1
ATOM 1396 C CA . LEU A 1 110 ? 34.529 6.388 22.749 1.000 58.652 95 LEU AAA CA 1
ATOM 1397 C C . LEU A 1 110 ? 34.424 5.330 23.852 1.000 60.561 95 LEU AAA C 1
ATOM 1398 O O . LEU A 1 110 ? 35.476 4.849 24.304 1.000 62.887 95 LEU AAA O 1
ATOM 1414 N N . ARG A 1 111 ? 33.198 4.971 24.243 1.000 60.013 96 ARG AAA N 1
ATOM 1415 C CA . ARG A 1 111 ? 32.909 3.914 25.246 1.000 62.118 96 ARG AAA CA 1
ATOM 1416 C C . ARG A 1 111 ? 31.831 2.977 24.692 1.000 60.797 96 ARG AAA C 1
ATOM 1417 O O . ARG A 1 111 ? 30.746 3.463 24.345 1.000 59.058 96 ARG AAA O 1
ATOM 1438 N N . VAL A 1 112 ? 32.152 1.687 24.589 1.000 62.003 97 VAL AAA N 1
ATOM 1439 C CA . VAL A 1 112 ? 31.193 0.597 24.243 1.000 61.858 97 VAL AAA CA 1
ATOM 1440 C C . VAL A 1 112 ? 30.324 0.364 25.481 1.000 63.978 97 VAL AAA C 1
ATOM 1441 O O . VAL A 1 112 ? 30.897 0.110 26.558 1.000 66.845 97 VAL AAA O 1
ATOM 1454 N N . ILE A 1 113 ? 29.002 0.484 25.330 1.000 62.989 98 ILE AAA N 1
ATOM 1455 C CA . ILE A 1 113 ? 28.005 0.362 26.437 1.000 65.124 98 ILE AAA CA 1
ATOM 1456 C C . ILE A 1 113 ? 27.554 -1.100 26.526 1.000 67.341 98 ILE AAA C 1
ATOM 1457 O O . ILE A 1 113 ? 27.504 -1.634 27.647 1.000 70.662 98 ILE AAA O 1
ATOM 1473 N N . GLY A 1 114 ? 27.240 -1.713 25.385 1.000 65.987 99 GLY AAA N 1
ATOM 1474 C CA . GLY A 1 114 ? 26.910 -3.146 25.273 1.000 68.294 99 GLY AAA CA 1
ATOM 1475 C C . GLY A 1 114 ? 27.001 -3.622 23.827 1.000 66.510 99 GLY AAA C 1
ATOM 1476 O O . GLY A 1 114 ? 27.537 -2.913 22.979 1.000 63.740 99 GLY AAA O 1
ATOM 1480 N N . PRO A 1 115 ? 26.498 -4.834 23.502 1.000 68.469 100 PRO AAA N 1
ATOM 1481 C CA . PRO A 1 115 ? 26.438 -5.283 22.112 1.000 67.196 100 PRO AAA CA 1
ATOM 1482 C C . PRO A 1 115 ? 25.649 -4.287 21.246 1.000 64.095 100 PRO AAA C 1
ATOM 1483 O O . PRO A 1 115 ? 24.505 -4.021 21.550 1.000 64.478 100 PRO AAA O 1
ATOM 1494 N N . GLY A 1 116 ? 26.303 -3.732 20.223 1.000 61.504 101 GLY AAA N 1
ATOM 1495 C CA . GLY A 1 116 ? 25.686 -2.863 19.203 1.000 58.974 101 GLY AAA CA 1
ATOM 1496 C C . GLY A 1 116 ? 25.311 -1.493 19.741 1.000 57.447 101 GLY AAA C 1
ATOM 1497 O O . GLY A 1 116 ? 24.467 -0.842 19.098 1.000 56.208 101 GLY AAA O 1
ATOM 1501 N N . GLU A 1 117 ? 25.887 -1.055 20.866 1.000 57.916 102 GLU AAA N 1
ATOM 1502 C CA . GLU A 1 117 ? 25.676 0.333 21.361 1.000 56.717 102 GLU AAA CA 1
ATOM 1503 C C . GLU A 1 117 ? 26.927 0.865 22.060 1.000 56.815 102 GLU AAA C 1
ATOM 1504 O O . GLU A 1 117 ? 27.613 0.097 22.751 1.000 58.765 102 GLU AAA O 1
ATOM 1516 N N . ALA A 1 118 ? 27.196 2.154 21.828 1.000 55.139 103 ALA AAA N 1
ATOM 1517 C CA . ALA A 1 118 ? 28.398 2.893 22.266 1.000 55.227 103 ALA AAA CA 1
ATOM 1518 C C . ALA A 1 118 ? 28.098 4.395 22.270 1.000 54.147 103 ALA AAA C 1
ATOM 1519 O O . ALA A 1 118 ? 27.173 4.810 21.549 1.000 52.870 103 ALA AAA O 1
ATOM 1526 N N . GLU A 1 119 ? 28.845 5.166 23.066 1.000 55.101 104 GLU AAA N 1
ATOM 1527 C CA . GLU A 1 119 ? 28.722 6.646 23.165 1.000 54.734 104 GLU AAA CA 1
ATOM 1528 C C . GLU A 1 119 ? 30.064 7.296 22.818 1.000 54.721 104 GLU AAA C 1
ATOM 1529 O O . GLU A 1 119 ? 31.103 6.683 23.091 1.000 55.838 104 GLU AAA O 1
ATOM 1541 N N . ILE A 1 120 ? 30.023 8.491 22.229 1.000 53.920 105 ILE AAA N 1
ATOM 1542 C CA . ILE A 1 120 ? 31.212 9.350 21.960 1.000 54.518 105 ILE AAA CA 1
ATOM 1543 C C . ILE A 1 120 ? 31.070 10.612 22.808 1.000 56.060 105 ILE AAA C 1
ATOM 1544 O O . ILE A 1 120 ? 30.014 11.257 22.730 1.000 55.587 105 ILE AAA O 1
ATOM 1560 N N . THR A 1 121 ? 32.104 10.930 23.588 1.000 58.232 106 THR AAA N 1
ATOM 1561 C CA . THR A 1 121 ? 32.178 12.110 24.483 1.000 60.469 106 THR AAA CA 1
ATOM 1562 C C . THR A 1 121 ? 33.393 12.947 24.074 1.000 61.782 106 THR AAA C 1
ATOM 1563 O O . THR A 1 121 ? 34.295 12.395 23.407 1.000 61.387 106 THR AAA O 1
ATOM 1574 N N . LYS A 1 122 ? 33.404 14.226 24.455 1.000 63.667 107 LYS AAA N 1
ATOM 1575 C CA . LYS A 1 122 ? 34.512 15.185 24.195 1.000 65.807 107 LYS AAA CA 1
ATOM 1576 C C . LYS A 1 122 ? 35.431 15.222 25.429 1.000 69.262 107 LYS AAA C 1
ATOM 1577 O O . LYS A 1 122 ? 34.903 15.278 26.560 1.000 70.628 107 LYS AAA O 1
ATOM 1596 N N . ASN A 1 123 ? 36.752 15.201 25.198 1.000 70.990 108 ASN AAA N 1
ATOM 1597 C CA . ASN A 1 123 ? 37.846 14.966 26.187 1.000 74.518 108 ASN AAA CA 1
ATOM 1598 C C . ASN A 1 123 ? 38.067 13.456 26.337 1.000 73.538 108 ASN AAA C 1
ATOM 1599 O O . ASN A 1 123 ? 39.179 12.957 26.137 1.000 74.899 108 ASN AAA O 1
ATOM 1611 N N . ALA B 1 16 ? 18.574 20.630 -5.342 1.000 97.586 1 ALA BBB N 1
ATOM 1612 C CA . ALA B 1 16 ? 18.170 19.657 -4.280 1.000 91.401 1 ALA BBB CA 1
ATOM 1613 C C . ALA B 1 16 ? 19.128 19.750 -3.096 1.000 89.797 1 ALA BBB C 1
ATOM 1614 O O . ALA B 1 16 ? 20.317 19.991 -3.278 1.000 92.663 1 ALA BBB O 1
ATOM 1621 N N . PRO B 1 17 ? 18.649 19.550 -1.846 1.000 85.543 2 PRO BBB N 1
ATOM 1622 C CA . PRO B 1 17 ? 19.528 19.549 -0.678 1.000 83.957 2 PRO BBB CA 1
ATOM 1623 C C . PRO B 1 17 ? 20.297 18.227 -0.551 1.000 81.565 2 PRO BBB C 1
ATOM 1624 O O . PRO B 1 17 ? 19.835 17.228 -1.081 1.000 79.925 2 PRO BBB O 1
ATOM 1635 N N . ALA B 1 18 ? 21.440 18.264 0.142 1.000 81.837 3 ALA BBB N 1
ATOM 1636 C CA . ALA B 1 18 ? 22.380 17.132 0.323 1.000 80.531 3 ALA BBB CA 1
ATOM 1637 C C . ALA B 1 18 ? 21.729 16.051 1.190 1.000 75.570 3 ALA BBB C 1
ATOM 1638 O O . ALA B 1 18 ? 21.921 14.855 0.898 1.000 74.408 3 ALA BBB O 1
ATOM 1645 N N . TYR B 1 19 ? 20.993 16.474 2.222 1.000 73.267 4 TYR BBB N 1
ATOM 1646 C CA . TYR B 1 19 ? 20.367 15.602 3.247 1.000 69.096 4 TYR BBB CA 1
ATOM 1647 C C . TYR B 1 19 ? 18.931 16.043 3.525 1.000 67.709 4 TYR BBB C 1
ATOM 1648 O O . TYR B 1 19 ? 18.606 17.237 3.365 1.000 69.805 4 TYR BBB O 1
ATOM 1666 N N . LEU B 1 20 ? 18.112 15.085 3.959 1.000 64.701 5 LEU BBB N 1
ATOM 1667 C CA . LEU B 1 20 ? 16.869 15.338 4.728 1.000 63.006 5 LEU BBB CA 1
ATOM 1668 C C . LEU B 1 20 ? 17.245 15.393 6.211 1.000 61.511 5 LEU BBB C 1
ATOM 1669 O O . LEU B 1 20 ? 17.592 14.336 6.770 1.000 59.691 5 LEU BBB O 1
ATOM 1685 N N . THR B 1 21 ? 17.190 16.587 6.805 1.000 62.685 6 THR BBB N 1
ATOM 1686 C CA . THR B 1 21 ? 17.551 16.860 8.219 1.000 61.925 6 THR BBB CA 1
ATOM 1687 C C . THR B 1 21 ? 16.271 16.955 9.057 1.000 60.612 6 THR BBB C 1
ATOM 1688 O O . THR B 1 21 ? 15.407 17.795 8.732 1.000 61.991 6 THR BBB O 1
ATOM 1699 N N . THR B 1 22 ? 16.172 16.123 10.097 1.000 58.519 7 THR BBB N 1
ATOM 1700 C CA . THR B 1 22 ? 15.016 16.042 11.028 1.000 57.543 7 THR BBB CA 1
ATOM 1701 C C . THR B 1 22 ? 15.489 16.334 12.453 1.000 57.497 7 THR BBB C 1
ATOM 1702 O O . THR B 1 22 ? 16.325 15.564 12.966 1.000 56.535 7 THR BBB O 1
ATOM 1713 N N . HIS B 1 23 ? 14.970 17.402 13.060 1.000 58.850 8 HIS BBB N 1
ATOM 1714 C CA . HIS B 1 23 ? 15.234 17.767 14.474 1.000 59.227 8 HIS BBB CA 1
ATOM 1715 C C . HIS B 1 23 ? 14.076 17.263 15.346 1.000 58.433 8 HIS BBB C 1
ATOM 1716 O O . HIS B 1 23 ? 13.048 17.964 15.412 1.000 59.697 8 HIS BBB O 1
ATOM 1731 N N . ASN B 1 24 ? 14.230 16.084 15.962 1.000 56.899 9 ASN BBB N 1
ATOM 1732 C CA . ASN B 1 24 ? 13.254 15.521 16.936 1.000 56.721 9 ASN BBB CA 1
ATOM 1733 C C . ASN B 1 24 ? 13.580 16.072 18.329 1.000 57.876 9 ASN BBB C 1
ATOM 1734 O O . ASN B 1 24 ? 14.591 15.641 18.925 1.000 57.494 9 ASN BBB O 1
ATOM 1745 N N . ARG B 1 25 ? 12.737 16.989 18.813 1.000 59.576 10 ARG BBB N 1
ATOM 1746 C CA . ARG B 1 25 ? 12.904 17.719 20.099 1.000 61.334 10 ARG BBB CA 1
ATOM 1747 C C . ARG B 1 25 ? 11.994 17.118 21.176 1.000 61.921 10 ARG BBB C 1
ATOM 1748 O O . ARG B 1 25 ? 11.876 17.740 22.2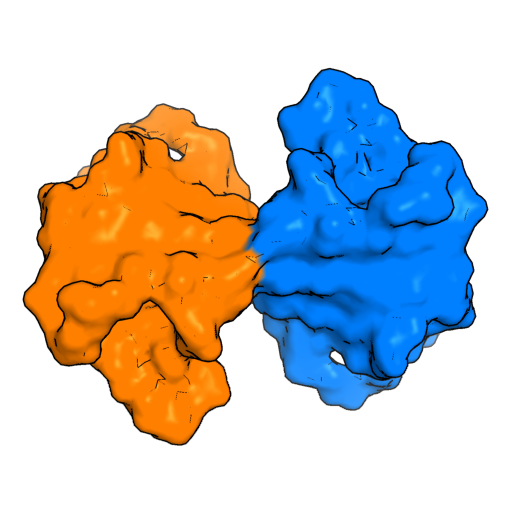43 1.000 63.837 10 ARG BBB O 1
ATOM 1769 N N . THR B 1 26 ? 11.370 15.972 20.894 1.000 60.786 11 THR BBB N 1
ATOM 1770 C CA . THR B 1 26 ? 10.429 15.262 21.798 1.000 61.824 11 THR BBB CA 1
ATOM 1771 C C . THR B 1 26 ? 11.164 14.100 22.466 1.000 61.123 11 THR BBB C 1
ATOM 1772 O O . THR B 1 26 ? 12.297 13.807 22.053 1.000 59.621 11 THR BBB O 1
ATOM 1783 N N . GLY B 1 27 ? 10.525 13.464 23.450 1.000 62.647 12 GLY BBB N 1
ATOM 1784 C CA . GLY B 1 27 ? 11.070 12.311 24.191 1.000 62.824 12 GLY BBB CA 1
ATOM 1785 C C . GLY B 1 27 ? 10.685 10.984 23.567 1.000 62.120 12 GLY BBB C 1
ATOM 1786 O O . GLY B 1 27 ? 10.978 9.947 24.189 1.000 62.923 12 GLY BBB O 1
ATOM 1790 N N . GLU B 1 28 ? 10.058 11.008 22.386 1.000 61.058 13 GLU BBB N 1
ATOM 1791 C CA . GLU B 1 28 ? 9.569 9.799 21.673 1.000 60.709 13 GLU BBB CA 1
ATOM 1792 C C . GLU B 1 28 ? 10.132 9.786 20.247 1.000 58.392 13 GLU BBB C 1
ATOM 1793 O O . GLU B 1 28 ? 10.293 10.878 19.661 1.000 57.602 13 GLU BBB O 1
ATOM 1805 N N . GLU B 1 29 ? 10.414 8.584 19.730 1.000 57.844 14 GLU BBB N 1
ATOM 1806 C CA . GLU B 1 29 ? 10.980 8.338 18.377 1.000 56.115 14 GLU BBB CA 1
ATOM 1807 C C . GLU B 1 29 ? 9.961 8.784 17.330 1.000 55.932 14 GLU BBB C 1
ATOM 1808 O O . GLU B 1 29 ? 8.768 8.513 17.528 1.000 57.308 14 GLU BBB O 1
ATOM 1820 N N . SER B 1 30 ? 10.421 9.452 16.270 1.000 54.727 15 SER BBB N 1
ATOM 1821 C CA . SER B 1 30 ? 9.596 9.833 15.094 1.000 54.733 15 SER BBB CA 1
ATOM 1822 C C . SER B 1 30 ? 10.081 9.063 13.866 1.000 53.867 15 SER BBB C 1
ATOM 1823 O O . SER B 1 30 ? 11.256 8.681 13.833 1.000 53.151 15 SER BBB O 1
ATOM 1831 N N . ASN B 1 31 ? 9.190 8.874 12.898 1.000 54.278 16 ASN BBB N 1
ATOM 1832 C CA . ASN B 1 31 ? 9.465 8.153 11.631 1.000 53.930 16 ASN BBB CA 1
ATOM 1833 C C . ASN B 1 31 ? 8.424 8.598 10.599 1.000 54.661 16 ASN BBB C 1
ATOM 1834 O O . ASN B 1 31 ? 7.333 9.046 11.015 1.000 55.672 16 ASN BBB O 1
ATOM 1845 N N . ALA B 1 32 ? 8.767 8.509 9.311 1.000 54.528 17 ALA BBB N 1
ATOM 1846 C CA . ALA B 1 32 ? 7.864 8.796 8.173 1.000 55.531 17 ALA BBB CA 1
ATOM 1847 C C . ALA B 1 32 ? 7.374 7.467 7.590 1.000 56.193 17 ALA BBB C 1
ATOM 1848 O O . ALA B 1 32 ? 8.217 6.614 7.251 1.000 55.814 17 ALA BBB O 1
ATOM 1855 N N . TYR B 1 33 ? 6.055 7.293 7.509 1.000 57.546 18 TYR BBB N 1
ATOM 1856 C CA . TYR B 1 33 ? 5.402 6.105 6.906 1.000 58.818 18 TYR BBB CA 1
ATOM 1857 C C . TYR B 1 33 ? 5.061 6.451 5.452 1.000 59.651 18 TYR BBB C 1
ATOM 1858 O O . TYR B 1 33 ? 4.061 7.156 5.219 1.000 60.821 18 TYR BBB O 1
ATOM 1876 N N . ILE B 1 34 ? 5.904 5.989 4.519 1.000 59.401 19 ILE BBB N 1
ATOM 1877 C CA . ILE B 1 34 ? 5.843 6.318 3.061 1.000 60.407 19 ILE BBB CA 1
ATOM 1878 C C . ILE B 1 34 ? 4.489 5.860 2.520 1.000 62.387 19 ILE BBB C 1
ATOM 1879 O O . ILE B 1 34 ? 4.093 4.714 2.818 1.000 63.117 19 ILE BBB O 1
ATOM 1895 N N . ALA B 1 35 ? 3.823 6.730 1.754 1.000 63.633 20 ALA BBB N 1
ATOM 1896 C CA . ALA B 1 35 ? 2.465 6.514 1.206 1.000 65.918 20 ALA BBB CA 1
ATOM 1897 C C . ALA B 1 35 ? 1.502 6.141 2.341 1.000 66.474 20 ALA BBB C 1
ATOM 1898 O O . ALA B 1 35 ? 0.500 5.464 2.049 1.000 68.564 20 ALA BBB O 1
ATOM 1905 N N . GLY B 1 36 ? 1.811 6.549 3.581 1.000 65.054 21 GLY BBB N 1
ATOM 1906 C CA . GLY B 1 36 ? 0.918 6.449 4.750 1.000 65.967 21 GLY BBB CA 1
ATOM 1907 C C . GLY B 1 36 ? 1.022 5.135 5.515 1.000 66.119 21 GLY BBB C 1
ATOM 1908 O O . GLY B 1 36 ? 0.394 5.049 6.592 1.000 67.122 21 GLY BBB O 1
ATOM 1912 N N . SER B 1 37 ? 1.768 4.145 5.012 1.000 65.659 22 SER BBB N 1
ATOM 1913 C CA . SER B 1 37 ? 1.732 2.742 5.512 1.000 66.835 22 SER BBB CA 1
ATOM 1914 C C . SER B 1 37 ? 3.132 2.153 5.745 1.000 65.196 22 SER BBB C 1
ATOM 1915 O O . SER B 1 37 ? 3.263 1.336 6.675 1.000 65.867 22 SER BBB O 1
ATOM 1923 N N . ILE B 1 38 ? 4.129 2.515 4.931 1.000 63.646 23 ILE BBB N 1
ATOM 1924 C CA . ILE B 1 38 ? 5.467 1.851 4.922 1.000 62.742 23 ILE BBB CA 1
ATOM 1925 C C . ILE B 1 38 ? 6.434 2.650 5.792 1.000 60.522 23 ILE BBB C 1
ATOM 1926 O O . ILE B 1 38 ? 6.827 3.756 5.428 1.000 59.294 23 ILE BBB O 1
ATOM 1942 N N . PRO B 1 39 ? 6.896 2.105 6.939 1.000 60.328 24 PRO BBB N 1
ATOM 1943 C CA . PRO B 1 39 ? 7.882 2.801 7.757 1.000 58.503 24 PRO BBB CA 1
ATOM 1944 C C . PRO B 1 39 ? 9.206 2.898 6.992 1.000 57.592 24 PRO BBB C 1
ATOM 1945 O O . PRO B 1 39 ? 9.589 1.920 6.373 1.000 58.611 24 PRO BBB O 1
ATOM 1956 N N . SER B 1 40 ? 9.854 4.063 7.037 1.000 56.184 25 SER BBB N 1
ATOM 1957 C CA . SER B 1 40 ? 11.232 4.273 6.521 1.000 55.678 25 SER BBB CA 1
ATOM 1958 C C . SER B 1 40 ? 12.219 3.543 7.438 1.000 55.571 25 SER BBB C 1
ATOM 1959 O O . SER B 1 40 ? 11.825 3.165 8.554 1.000 55.669 25 SER BBB O 1
ATOM 1967 N N . LEU B 1 41 ? 13.457 3.368 6.978 1.000 55.792 26 LEU BBB N 1
ATOM 1968 C CA . LEU B 1 41 ? 14.542 2.681 7.728 1.000 56.143 26 LEU BBB CA 1
ATOM 1969 C C . LEU B 1 41 ? 15.367 3.710 8.508 1.000 55.037 26 LEU BBB C 1
ATOM 1970 O O . LEU B 1 41 ? 16.385 3.313 9.113 1.000 55.450 26 LEU BBB O 1
ATOM 1986 N N . TYR B 1 42 ? 14.934 4.977 8.513 1.000 54.062 27 TYR BBB N 1
ATOM 1987 C CA . TYR B 1 42 ? 15.707 6.129 9.045 1.000 53.460 27 TYR BBB CA 1
ATOM 1988 C C . TYR B 1 42 ? 14.874 6.914 10.059 1.000 52.694 27 TYR BBB C 1
ATOM 1989 O O . TYR B 1 42 ? 14.747 8.131 9.947 1.000 52.519 27 TYR BBB O 1
ATOM 2007 N N . PRO B 1 43 ? 14.325 6.271 11.117 1.000 52.697 28 PRO BBB N 1
ATOM 2008 C CA . PRO B 1 43 ? 13.570 6.998 12.135 1.000 52.447 28 PRO BBB CA 1
ATOM 2009 C C . PRO B 1 43 ? 14.511 7.959 12.873 1.000 52.151 28 PRO BBB C 1
ATOM 2010 O O . PRO B 1 43 ? 15.682 7.648 12.976 1.000 52.280 28 PRO BBB O 1
ATOM 2021 N N . THR B 1 44 ? 13.990 9.099 13.332 1.000 52.136 29 THR BBB N 1
ATOM 2022 C CA . THR B 1 44 ? 14.731 10.101 14.139 1.000 52.287 29 THR BBB CA 1
ATOM 2023 C C . THR B 1 44 ? 14.419 9.849 15.616 1.000 52.655 29 THR BBB C 1
ATOM 2024 O O . THR B 1 44 ? 13.256 10.050 16.015 1.000 53.094 29 THR BBB O 1
ATOM 2035 N N . ALA B 1 45 ? 15.420 9.414 16.386 1.000 52.874 30 ALA BBB N 1
ATOM 2036 C CA . ALA B 1 45 ? 15.304 9.090 17.827 1.000 53.679 30 ALA BBB CA 1
ATOM 2037 C C . ALA B 1 45 ? 14.991 10.367 18.609 1.000 54.215 30 ALA BBB C 1
ATOM 2038 O O . ALA B 1 45 ? 15.125 11.467 18.036 1.000 54.041 30 ALA BBB O 1
ATOM 2045 N N . ALA B 1 46 ? 14.586 10.209 19.871 1.000 55.303 31 ALA BBB N 1
ATOM 2046 C CA . ALA B 1 46 ? 14.174 11.303 20.779 1.000 56.381 31 ALA BBB CA 1
ATOM 2047 C C . ALA B 1 46 ? 15.359 12.235 21.050 1.000 56.577 31 ALA BBB C 1
ATOM 2048 O O . ALA B 1 46 ? 16.495 11.730 21.153 1.000 56.408 31 ALA BBB O 1
ATOM 2055 N N . TYR B 1 47 ? 15.078 13.539 21.169 1.000 57.358 32 TYR BBB N 1
ATOM 2056 C CA . TYR B 1 47 ? 16.037 14.618 21.533 1.000 58.302 32 TYR BBB CA 1
ATOM 2057 C C . TYR B 1 47 ? 17.291 14.497 20.663 1.000 57.538 32 TYR BBB C 1
ATOM 2058 O O . TYR B 1 47 ? 18.416 14.643 21.185 1.000 58.300 32 TYR BBB O 1
ATOM 2076 N N . SER B 1 48 ? 17.089 14.236 19.372 1.000 56.433 33 SER BBB N 1
ATOM 2077 C CA . SER B 1 48 ? 18.160 13.926 18.392 1.000 55.960 33 SER BBB CA 1
ATOM 2078 C C . SER B 1 48 ? 17.853 14.610 17.062 1.000 55.990 33 SER BBB C 1
ATOM 2079 O O . SER B 1 48 ? 16.664 14.687 16.687 1.000 55.629 33 SER BBB O 1
ATOM 2087 N N . THR B 1 49 ? 18.896 15.094 16.391 1.000 56.844 34 THR BBB N 1
ATOM 2088 C CA . THR B 1 49 ? 18.869 15.485 14.962 1.000 57.262 34 THR BBB CA 1
ATOM 2089 C C . THR B 1 49 ? 19.451 14.319 14.157 1.000 56.449 34 THR BBB C 1
ATOM 2090 O O . THR B 1 49 ? 20.472 13.750 14.604 1.000 56.621 34 THR BBB O 1
ATOM 2101 N N . ASN B 1 50 ? 18.811 13.961 13.040 1.000 55.906 35 ASN BBB N 1
ATOM 2102 C CA . ASN B 1 50 ? 19.316 12.931 12.096 1.000 55.640 35 ASN BBB CA 1
ATOM 2103 C C . ASN B 1 50 ? 19.285 13.493 10.672 1.000 56.823 35 ASN BBB C 1
ATOM 2104 O O . ASN B 1 50 ? 18.322 14.214 10.341 1.000 57.061 35 ASN BBB O 1
ATOM 2115 N N . GLN B 1 51 ? 20.312 13.170 9.879 1.000 57.952 36 GLN BBB N 1
ATOM 2116 C CA . GLN B 1 51 ? 20.490 13.618 8.475 1.000 59.752 36 GLN BBB CA 1
ATOM 2117 C C . GLN B 1 51 ? 20.597 12.397 7.561 1.000 59.530 36 GLN BBB C 1
ATOM 2118 O O . GLN B 1 51 ? 21.541 11.607 7.741 1.000 59.807 36 GLN BBB O 1
ATOM 2132 N N . VAL B 1 52 ? 19.671 12.269 6.609 1.000 59.427 37 VAL BBB N 1
ATOM 2133 C CA . VAL B 1 52 ? 19.615 11.141 5.636 1.000 59.556 37 VAL BBB CA 1
ATOM 2134 C C . VAL B 1 52 ? 20.108 11.648 4.278 1.000 62.233 37 VAL BBB C 1
ATOM 2135 O O . VAL B 1 52 ? 19.491 12.580 3.738 1.000 63.203 37 VAL BBB O 1
ATOM 2148 N N . TYR B 1 53 ? 21.185 11.049 3.763 1.000 63.815 38 TYR BBB N 1
ATOM 2149 C CA . TYR B 1 53 ? 21.740 11.295 2.406 1.000 66.932 38 TYR BBB CA 1
ATOM 2150 C C . TYR B 1 53 ? 20.585 11.288 1.401 1.000 67.034 38 TYR BBB C 1
ATOM 2151 O O . TYR B 1 53 ? 19.670 10.454 1.546 1.000 64.949 38 TYR BBB O 1
ATOM 2169 N N . TRP B 1 54 ? 20.625 12.186 0.415 1.000 69.808 39 TRP BBB N 1
ATOM 2170 C CA . TRP B 1 54 ? 19.464 12.482 -0.463 1.000 70.335 39 TRP BBB CA 1
ATOM 2171 C C . TRP B 1 54 ? 19.113 11.272 -1.337 1.000 70.367 39 TRP BBB C 1
ATOM 2172 O O . TRP B 1 54 ? 17.914 11.057 -1.563 1.000 69.260 39 TRP BBB O 1
ATOM 2193 N N . ASN B 1 55 ? 20.110 10.524 -1.819 1.000 71.984 40 ASN BBB N 1
ATOM 2194 C CA . ASN B 1 55 ? 19.893 9.307 -2.650 1.000 72.551 40 ASN BBB CA 1
ATOM 2195 C C . ASN B 1 55 ? 19.077 8.284 -1.857 1.000 69.267 40 ASN BBB C 1
ATOM 2196 O O . ASN B 1 55 ? 18.179 7.677 -2.458 1.000 69.223 40 ASN BBB O 1
ATOM 2207 N N . LEU B 1 56 ? 19.381 8.099 -0.571 1.000 67.064 41 LEU BBB N 1
ATOM 2208 C CA . LEU B 1 56 ? 18.653 7.151 0.312 1.000 64.439 41 LEU BBB CA 1
ATOM 2209 C C . LEU B 1 56 ? 17.174 7.543 0.359 1.000 63.035 41 LEU BBB C 1
ATOM 2210 O O . LEU B 1 56 ? 16.321 6.630 0.265 1.000 62.427 41 LEU BBB O 1
ATOM 2226 N N . VAL B 1 57 ? 16.893 8.846 0.476 1.000 63.029 42 VAL BBB N 1
ATOM 2227 C CA . VAL B 1 57 ? 15.513 9.422 0.447 1.000 62.388 42 VAL BBB CA 1
ATOM 2228 C C . VAL B 1 57 ? 14.841 8.974 -0.859 1.000 63.977 42 VAL BBB C 1
ATOM 2229 O O . VAL B 1 57 ? 13.805 8.280 -0.793 1.000 63.087 42 VAL BBB O 1
ATOM 2242 N N . ARG B 1 58 ? 15.434 9.339 -1.999 1.000 66.648 43 ARG BBB N 1
ATOM 2243 C CA . ARG B 1 58 ? 14.923 9.010 -3.355 1.000 68.837 43 ARG BBB CA 1
ATOM 2244 C C . ARG B 1 58 ? 14.502 7.536 -3.386 1.000 67.986 43 ARG BBB C 1
ATOM 2245 O O . ARG B 1 58 ? 13.396 7.257 -3.869 1.000 68.321 43 ARG BBB O 1
ATOM 2266 N N . LEU B 1 59 ? 15.336 6.638 -2.856 1.000 67.267 44 LEU BBB N 1
ATOM 2267 C CA . LEU B 1 59 ? 15.099 5.170 -2.888 1.000 67.197 44 LEU BBB CA 1
ATOM 2268 C C . LEU B 1 59 ? 13.964 4.784 -1.946 1.000 64.981 44 LEU BBB C 1
ATOM 2269 O O . LEU B 1 59 ? 13.153 3.930 -2.344 1.000 65.663 44 LEU BBB O 1
ATOM 2285 N N . ALA B 1 60 ? 13.931 5.356 -0.741 1.000 62.844 45 ALA BBB N 1
ATOM 2286 C CA . ALA B 1 60 ? 12.837 5.162 0.240 1.000 61.126 45 ALA BBB CA 1
ATOM 2287 C C . ALA B 1 60 ? 11.494 5.447 -0.444 1.000 61.908 45 ALA BBB C 1
ATOM 2288 O O . ALA B 1 60 ? 10.519 4.723 -0.157 1.000 61.794 45 ALA BBB O 1
ATOM 2295 N N . CYS B 1 61 ? 11.471 6.441 -1.340 1.000 63.163 46 CYS BBB N 1
ATOM 2296 C CA . CYS B 1 61 ? 10.270 6.920 -2.073 1.000 64.412 46 CYS BBB CA 1
ATOM 2297 C C . CYS B 1 61 ? 10.106 6.210 -3.426 1.000 66.740 46 CYS BBB C 1
ATOM 2298 O O . CYS B 1 61 ? 9.117 6.514 -4.111 1.000 68.148 46 CYS BBB O 1
ATOM 2305 N N . TYR B 1 62 ? 11.020 5.309 -3.809 1.000 67.495 47 TYR BBB N 1
ATOM 2306 C CA . TYR B 1 62 ? 10.965 4.571 -5.099 1.000 70.122 47 TYR BBB CA 1
ATOM 2307 C C . TYR B 1 62 ? 9.681 3.739 -5.147 1.000 70.478 47 TYR BBB C 1
ATOM 2308 O O . TYR B 1 62 ? 9.451 2.942 -4.213 1.000 69.170 47 TYR BBB O 1
ATOM 2326 N N . GLY B 1 63 ? 8.890 3.923 -6.209 1.000 72.630 48 GLY BBB N 1
ATOM 2327 C CA . GLY B 1 63 ? 7.594 3.251 -6.416 1.000 73.664 48 GLY BBB CA 1
ATOM 2328 C C . GLY B 1 63 ? 6.430 4.101 -5.937 1.000 72.910 48 GLY BBB C 1
ATOM 2329 O O . GLY B 1 63 ? 5.286 3.767 -6.282 1.000 74.408 48 GLY BBB O 1
ATOM 2333 N N . HIS B 1 64 ? 6.702 5.165 -5.176 1.000 71.058 49 HIS BBB N 1
ATOM 2334 C CA . HIS B 1 64 ? 5.679 6.047 -4.554 1.000 70.459 49 HIS BBB CA 1
ATOM 2335 C C . HIS B 1 64 ? 5.829 7.480 -5.076 1.000 71.494 49 HIS BBB C 1
ATOM 2336 O O . HIS B 1 64 ? 5.171 8.375 -4.514 1.000 71.195 49 HIS BBB O 1
ATOM 2351 N N . THR B 1 65 ? 6.646 7.690 -6.111 1.000 73.169 50 THR BBB N 1
ATOM 2352 C CA . THR B 1 65 ? 6.990 9.037 -6.637 1.000 74.800 50 THR BBB CA 1
ATOM 2353 C C . THR B 1 65 ? 6.371 9.223 -8.023 1.000 78.341 50 THR BBB C 1
ATOM 2354 O O . THR B 1 65 ? 6.626 8.383 -8.908 1.000 79.844 50 THR BBB O 1
ATOM 2365 N N . THR B 1 66 ? 5.590 10.292 -8.179 1.000 79.935 51 THR BBB N 1
ATOM 2366 C CA . THR B 1 66 ? 5.051 10.781 -9.471 1.000 83.890 51 THR BBB CA 1
ATOM 2367 C C . THR B 1 66 ? 5.281 12.292 -9.542 1.000 85.728 51 THR BBB C 1
ATOM 2368 O O . THR B 1 66 ? 4.950 12.990 -8.548 1.000 84.305 51 THR BBB O 1
ATOM 2379 N N . ASN B 1 67 ? 5.844 12.766 -10.661 1.000 89.184 52 ASN BBB N 1
ATOM 2380 C CA . ASN B 1 67 ? 6.113 14.204 -10.922 1.000 92.132 52 ASN BBB CA 1
ATOM 2381 C C . ASN B 1 67 ? 7.112 14.719 -9.878 1.000 89.806 52 ASN BBB C 1
ATOM 2382 O O . ASN B 1 67 ? 7.031 15.907 -9.512 1.000 91.062 52 ASN BBB O 1
ATOM 2393 N N . GLY B 1 68 ? 8.014 13.842 -9.418 1.000 86.896 53 GLY BBB N 1
ATOM 2394 C CA . GLY B 1 68 ? 9.014 14.133 -8.374 1.000 84.504 53 GLY BBB CA 1
ATOM 2395 C C . GLY B 1 68 ? 8.384 14.470 -7.031 1.000 81.613 53 GLY BBB C 1
ATOM 2396 O O . GLY B 1 68 ? 9.070 15.113 -6.226 1.000 80.683 53 GLY BBB O 1
ATOM 2400 N N . GLN B 1 69 ? 7.141 14.038 -6.787 1.000 80.574 54 GLN BBB N 1
ATOM 2401 C CA . GLN B 1 69 ? 6.398 14.250 -5.514 1.000 78.253 54 GLN BBB CA 1
ATOM 2402 C C . GLN B 1 69 ? 6.213 12.902 -4.815 1.000 74.934 54 GLN BBB C 1
ATOM 2403 O O . GLN B 1 69 ? 5.996 11.900 -5.521 1.000 75.335 54 GLN BBB O 1
ATOM 2417 N N . CYS B 1 70 ? 6.274 12.889 -3.483 1.000 72.237 55 CYS BBB N 1
ATOM 2418 C CA . CYS B 1 70 ? 6.168 11.666 -2.644 1.000 69.423 55 CYS BBB CA 1
ATOM 2419 C C . CYS B 1 70 ? 5.526 12.022 -1.306 1.000 68.009 55 CYS BBB C 1
ATOM 2420 O O . CYS B 1 70 ? 6.047 12.869 -0.584 1.000 67.402 55 CYS BBB O 1
ATOM 2427 N N . PRO B 1 71 ? 4.369 11.414 -0.950 1.000 67.922 56 PRO BBB N 1
ATOM 2428 C CA . PRO B 1 71 ? 3.731 11.653 0.344 1.000 67.025 56 PRO BBB CA 1
ATOM 2429 C C . PRO B 1 71 ? 4.161 10.663 1.438 1.000 64.528 56 PRO BBB C 1
ATOM 2430 O O . PRO B 1 71 ? 4.474 9.535 1.120 1.000 63.957 56 PRO BBB O 1
ATOM 2441 N N . ALA B 1 72 ? 4.155 11.106 2.695 1.000 63.518 57 ALA BBB N 1
ATOM 2442 C CA . ALA B 1 72 ? 4.433 10.265 3.882 1.000 61.686 57 ALA BBB CA 1
ATOM 2443 C C . ALA B 1 72 ? 3.618 10.753 5.084 1.000 62.080 57 ALA BBB C 1
ATOM 2444 O O . ALA B 1 72 ? 3.428 11.972 5.230 1.000 62.995 57 ALA BBB O 1
ATOM 2451 N N . LEU B 1 73 ? 3.144 9.812 5.899 1.000 61.909 58 LEU BBB N 1
ATOM 2452 C CA . LEU B 1 73 ? 2.469 10.073 7.197 1.000 62.513 58 LEU BBB CA 1
ATOM 2453 C C . LEU B 1 73 ? 3.539 10.094 8.290 1.000 60.652 58 LEU BBB C 1
ATOM 2454 O O . LEU B 1 73 ? 4.341 9.142 8.337 1.000 59.343 58 LEU BBB O 1
ATOM 2470 N N . ILE B 1 74 ? 3.545 11.130 9.131 1.000 60.891 59 ILE BBB N 1
ATOM 2471 C CA . ILE B 1 74 ? 4.531 11.283 10.240 1.000 59.493 59 ILE BBB CA 1
ATOM 2472 C C . ILE B 1 74 ? 3.906 10.728 11.521 1.000 60.319 59 ILE BBB C 1
ATOM 2473 O O . ILE B 1 74 ? 2.740 11.057 11.797 1.000 62.356 59 ILE BBB O 1
ATOM 2489 N N . LYS B 1 75 ? 4.666 9.919 12.263 1.000 59.220 60 LYS BBB N 1
ATOM 2490 C CA . LYS B 1 75 ? 4.218 9.249 13.513 1.000 60.371 60 LYS BBB CA 1
ATOM 2491 C C . LYS B 1 75 ? 5.238 9.482 14.623 1.000 59.432 60 LYS BBB C 1
ATOM 2492 O O . LYS B 1 75 ? 6.424 9.665 14.359 1.000 57.673 60 LYS BBB O 1
ATOM 2528 N N . ALA B 1 77 ? 6.344 7.980 18.757 1.000 61.785 62 ALA BBB N 1
ATOM 2529 C CA . ALA B 1 77 ? 6.381 6.748 19.523 1.000 63.379 62 ALA BBB CA 1
ATOM 2530 C C . ALA B 1 77 ? 6.399 5.566 18.549 1.000 63.106 62 ALA BBB C 1
ATOM 2531 O O . ALA B 1 77 ? 5.678 4.578 18.781 1.000 65.491 62 ALA BBB O 1
ATOM 2538 N N . THR B 1 78 ? 7.210 5.690 17.494 1.000 60.705 63 THR BBB N 1
ATOM 2539 C CA . THR B 1 78 ? 7.267 4.758 16.340 1.000 60.364 63 THR BBB CA 1
AT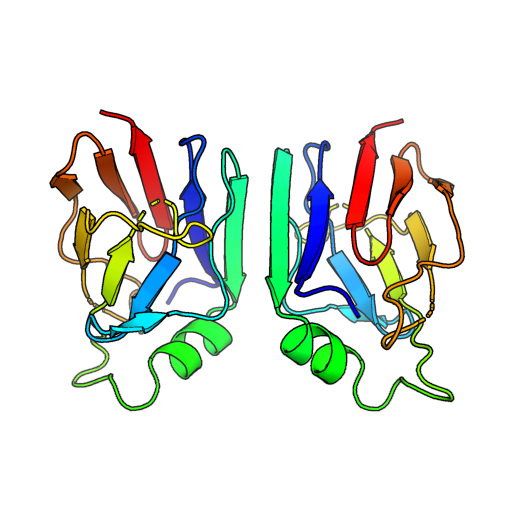OM 2540 C C . THR B 1 78 ? 7.864 3.422 16.795 1.000 61.530 63 THR BBB C 1
ATOM 2541 O O . THR B 1 78 ? 7.617 2.415 16.111 1.000 62.498 63 THR BBB O 1
ATOM 2552 N N . ASN B 1 79 ? 8.593 3.410 17.917 1.000 61.860 64 ASN BBB N 1
ATOM 2553 C CA . ASN B 1 79 ? 9.245 2.199 18.485 1.000 63.467 64 ASN BBB CA 1
ATOM 2554 C C . ASN B 1 79 ? 8.416 1.641 19.652 1.000 66.828 64 ASN BBB C 1
ATOM 2555 O O . ASN B 1 79 ? 8.930 0.739 20.340 1.000 68.775 64 ASN BBB O 1
ATOM 2566 N N . THR B 1 80 ? 7.196 2.142 19.878 1.000 67.975 65 THR BBB N 1
ATOM 2567 C CA . THR B 1 80 ? 6.318 1.693 20.996 1.000 71.787 65 THR BBB CA 1
ATOM 2568 C C . THR B 1 80 ? 5.143 0.880 20.449 1.000 74.331 65 THR BBB C 1
ATOM 2569 O O . THR B 1 80 ? 4.964 0.837 19.215 1.000 72.783 65 THR BBB O 1
ATOM 2580 N N . ALA B 1 81 ? 4.397 0.262 21.371 1.000 78.508 66 ALA BBB N 1
ATOM 2581 C CA . ALA B 1 81 ? 3.132 -0.474 21.147 1.000 82.183 66 ALA BBB CA 1
ATOM 2582 C C . ALA B 1 81 ? 2.133 0.423 20.404 1.000 81.136 66 ALA BBB C 1
ATOM 2583 O O . ALA B 1 81 ? 1.527 -0.046 19.405 1.000 81.715 66 ALA BBB O 1
ATOM 2590 N N . ASN B 1 82 ? 1.995 1.673 20.868 1.000 79.936 67 ASN BBB N 1
ATOM 2591 C CA . ASN B 1 82 ? 0.972 2.654 20.420 1.000 79.867 67 ASN BBB CA 1
ATOM 2592 C C . ASN B 1 82 ? 1.653 3.851 19.761 1.000 75.474 67 ASN BBB C 1
ATOM 2593 O O . ASN B 1 82 ? 1.952 4.833 20.436 1.000 74.688 67 ASN BBB O 1
ATOM 2604 N N . PRO B 1 83 ? 1.927 3.815 18.435 1.000 72.934 68 PRO BBB N 1
ATOM 2605 C CA . PRO B 1 83 ? 2.393 5.000 17.713 1.000 69.638 68 PRO BBB CA 1
ATOM 2606 C C . PRO B 1 83 ? 1.275 6.046 17.583 1.000 70.860 68 PRO BBB C 1
ATOM 2607 O O . PRO B 1 83 ? 0.137 5.716 17.856 1.000 74.088 68 PRO BBB O 1
ATOM 2618 N N . ILE B 1 84 ? 1.630 7.271 17.183 1.000 68.755 69 ILE BBB N 1
ATOM 2619 C CA . ILE B 1 84 ? 0.707 8.444 17.157 1.000 70.163 69 ILE BBB CA 1
ATOM 2620 C C . ILE B 1 84 ? 0.805 9.130 15.793 1.000 68.349 69 ILE BBB C 1
ATOM 2621 O O . ILE B 1 84 ? 1.852 9.716 15.507 1.000 65.858 69 ILE BBB O 1
ATOM 2637 N N . ASP B 1 85 ? -0.280 9.098 15.015 1.000 70.061 70 ASP BBB N 1
ATOM 2638 C CA . ASP B 1 85 ? -0.372 9.718 13.666 1.000 69.162 70 ASP BBB CA 1
ATOM 2639 C C . ASP B 1 85 ? -0.449 11.241 13.829 1.000 69.622 70 ASP BBB C 1
ATOM 2640 O O . ASP B 1 85 ? -1.425 11.719 14.445 1.000 72.456 70 ASP BBB O 1
ATOM 2649 N N . ILE B 1 86 ? 0.547 11.963 13.303 1.000 67.413 71 ILE BBB N 1
ATOM 2650 C CA . ILE B 1 86 ? 0.680 13.448 13.401 1.000 68.022 71 ILE BBB CA 1
ATOM 2651 C C . ILE B 1 86 ? 0.063 14.105 12.162 1.000 69.312 71 ILE BBB C 1
ATOM 2652 O O . ILE B 1 86 ? -0.470 15.215 12.299 1.000 71.545 71 ILE BBB O 1
ATOM 2668 N N . GLY B 1 87 ? 0.175 13.470 10.995 1.000 68.272 72 GLY BBB N 1
ATOM 2669 C CA . GLY B 1 87 ? -0.442 13.966 9.751 1.000 69.819 72 GLY BBB CA 1
ATOM 2670 C C . GLY B 1 87 ? 0.434 13.745 8.533 1.000 67.968 72 GLY BBB C 1
ATOM 2671 O O . GLY B 1 87 ? 1.639 13.460 8.698 1.000 65.518 72 GLY BBB O 1
ATOM 2675 N N . TYR B 1 88 ? -0.174 13.882 7.352 1.000 69.522 73 TYR BBB N 1
ATOM 2676 C CA . TYR B 1 88 ? 0.441 13.636 6.023 1.000 68.646 73 TYR BBB CA 1
ATOM 2677 C C . TYR B 1 88 ? 1.271 14.848 5.601 1.000 68.800 73 TYR BBB C 1
ATOM 2678 O O . TYR B 1 88 ? 0.922 15.999 5.938 1.000 70.719 73 TYR BBB O 1
ATOM 2696 N N . VAL B 1 89 ? 2.339 14.568 4.858 1.000 67.300 74 VAL BBB N 1
ATOM 2697 C CA . VAL B 1 89 ? 3.254 15.580 4.263 1.000 67.870 74 VAL BBB CA 1
ATOM 2698 C C . VAL B 1 89 ? 3.618 15.096 2.859 1.000 68.092 74 VAL BBB C 1
ATOM 2699 O O . VAL B 1 89 ? 3.559 1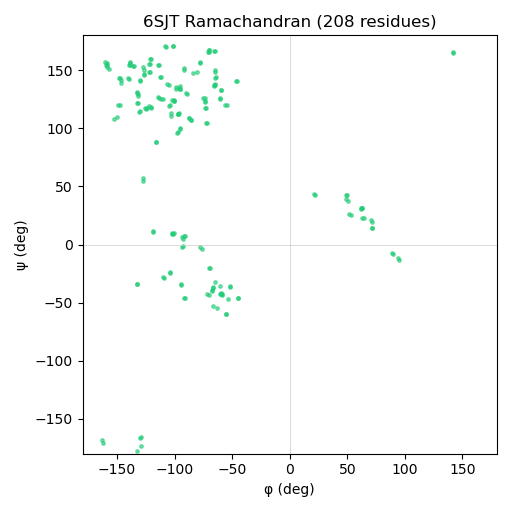3.875 2.627 1.000 66.830 74 VAL BBB O 1
ATOM 2712 N N . THR B 1 90 ? 3.966 16.023 1.965 1.000 70.109 75 THR BBB N 1
ATOM 2713 C CA . THR B 1 90 ? 4.507 15.721 0.612 1.000 70.842 75 THR BBB CA 1
ATOM 2714 C C . THR B 1 90 ? 5.782 16.524 0.398 1.000 71.415 75 THR BBB C 1
ATOM 2715 O O . THR B 1 90 ? 5.868 17.673 0.830 1.000 72.859 75 THR BBB O 1
ATOM 2743 N N . ASP B 1 92 ? 8.804 17.580 -2.610 1.000 77.388 77 ASP BBB N 1
ATOM 2744 C CA . ASP B 1 92 ? 9.418 17.618 -3.922 1.000 80.209 77 ASP BBB CA 1
ATOM 2745 C C . ASP B 1 92 ? 10.841 17.072 -3.774 1.000 78.797 77 ASP BBB C 1
ATOM 2746 O O . ASP B 1 92 ? 11.624 17.685 -3.039 1.000 78.610 77 ASP BBB O 1
ATOM 2755 N N . LEU B 1 93 ? 11.153 15.952 -4.428 1.000 78.129 78 LEU BBB N 1
ATOM 2756 C CA . LEU B 1 93 ? 12.450 15.240 -4.260 1.000 76.831 78 LEU BBB CA 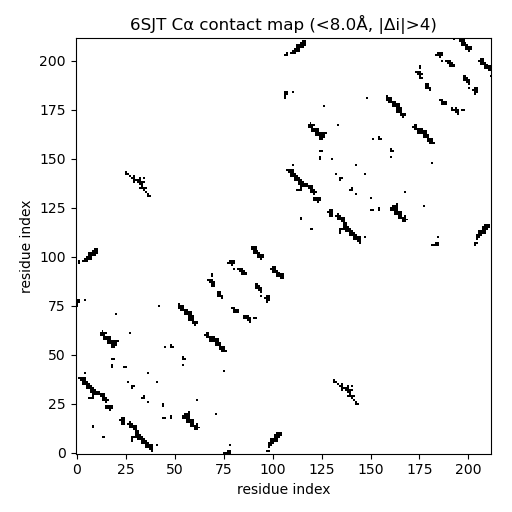1
ATOM 2757 C C . LEU B 1 93 ? 13.556 15.953 -5.047 1.000 80.584 78 LEU BBB C 1
ATOM 2758 O O . LEU B 1 93 ? 14.702 15.485 -4.976 1.000 80.291 78 LEU BBB O 1
ATOM 2774 N N . ASN B 1 94 ? 13.235 17.024 -5.779 1.000 84.452 79 ASN BBB N 1
ATOM 2775 C CA . ASN B 1 94 ? 14.210 17.766 -6.621 1.000 89.045 79 ASN BBB CA 1
ATOM 2776 C C . ASN B 1 94 ? 14.505 19.137 -5.999 1.000 90.918 79 ASN BBB C 1
ATOM 2777 O O . ASN B 1 94 ? 15.624 19.635 -6.214 1.000 93.823 79 ASN BBB O 1
ATOM 2788 N N . THR B 1 95 ? 13.553 19.718 -5.258 1.000 89.753 80 THR BBB N 1
ATOM 2789 C CA . THR B 1 95 ? 13.723 20.988 -4.497 1.000 91.371 80 THR BBB CA 1
ATOM 2790 C C . THR B 1 95 ? 13.883 20.699 -3.002 1.000 86.922 80 THR BBB C 1
ATOM 2791 O O . THR B 1 95 ? 14.448 21.557 -2.306 1.000 88.057 80 THR BBB O 1
ATOM 2802 N N . GLY B 1 96 ? 13.388 19.550 -2.532 1.000 82.512 81 GLY BBB N 1
ATOM 2803 C CA . GLY B 1 96 ? 13.315 19.210 -1.099 1.000 78.513 81 GLY BBB CA 1
ATOM 2804 C C . GLY B 1 96 ? 12.252 20.025 -0.379 1.000 78.694 81 GLY BBB C 1
ATOM 2805 O O . GLY B 1 96 ? 12.264 20.033 0.863 1.000 76.363 81 GLY BBB O 1
ATOM 2809 N N . ASP B 1 97 ? 11.361 20.686 -1.127 1.000 81.728 82 ASP BBB N 1
ATOM 2810 C CA . ASP B 1 97 ? 10.290 21.556 -0.576 1.000 82.910 82 ASP BBB CA 1
ATOM 2811 C C . ASP B 1 97 ? 9.201 20.669 0.037 1.000 79.460 82 ASP BBB C 1
ATOM 2812 O O . ASP B 1 97 ? 8.685 19.792 -0.681 1.000 78.685 82 ASP BBB O 1
ATOM 2821 N N . ILE B 1 98 ? 8.861 20.921 1.305 1.000 77.989 83 ILE BBB N 1
ATOM 2822 C CA . ILE B 1 98 ? 7.836 20.170 2.088 1.000 75.265 83 ILE BBB CA 1
ATOM 2823 C C . ILE B 1 98 ? 6.556 21.014 2.151 1.000 78.015 83 ILE BBB C 1
ATOM 2824 O O . ILE B 1 98 ? 6.581 22.074 2.816 1.000 79.855 83 ILE BBB O 1
ATOM 2840 N N . THR B 1 99 ? 5.487 20.538 1.501 1.000 78.558 84 THR BBB N 1
ATOM 2841 C CA . THR B 1 99 ? 4.253 21.302 1.148 1.000 82.136 84 THR BBB CA 1
ATOM 2842 C C . THR B 1 99 ? 3.520 21.782 2.402 1.000 82.378 84 THR BBB C 1
ATOM 2843 O O . THR B 1 99 ? 3.231 22.974 2.516 1.000 85.870 84 THR BBB O 1
ATOM 2854 N N . PRO B 1 100 ? 3.162 20.899 3.366 1.000 79.312 85 PRO BBB N 1
ATOM 2855 C CA . PRO B 1 100 ? 2.528 21.369 4.600 1.000 79.949 85 PRO BBB CA 1
ATOM 2856 C C . PRO B 1 100 ? 3.594 22.064 5.463 1.000 79.513 85 PRO BBB C 1
ATOM 2857 O O . PRO B 1 100 ? 4.417 21.375 6.016 1.000 76.278 85 PRO BBB O 1
ATOM 2868 N N . LYS B 1 101 ? 3.588 23.400 5.515 1.000 83.142 86 LYS BBB N 1
ATOM 2869 C CA . LYS B 1 101 ? 4.627 24.222 6.203 1.000 83.698 86 LYS BBB CA 1
ATOM 2870 C C . LYS B 1 101 ? 4.662 23.886 7.700 1.000 81.353 86 LYS BBB C 1
ATOM 2871 O O . LYS B 1 101 ? 5.763 23.922 8.288 1.000 79.848 86 LYS BBB O 1
ATOM 2890 N N . THR B 1 102 ? 3.496 23.608 8.291 1.000 81.570 87 THR BBB N 1
ATOM 2891 C CA . THR B 1 102 ? 3.355 23.117 9.685 1.000 79.659 87 THR BBB CA 1
ATOM 2892 C C . THR B 1 102 ? 2.282 22.025 9.745 1.000 78.435 87 THR BBB C 1
ATOM 2893 O O . THR B 1 102 ? 1.416 21.995 8.851 1.000 80.119 87 THR BBB O 1
ATOM 2904 N N . LEU B 1 103 ? 2.387 21.147 10.745 1.000 75.923 88 LEU BBB N 1
ATOM 2905 C CA . LEU B 1 103 ? 1.294 20.277 11.250 1.000 75.836 88 LEU BBB CA 1
ATOM 2906 C C . LEU B 1 103 ? 1.111 20.585 12.736 1.000 76.856 88 LEU BBB C 1
ATOM 2907 O O . LEU B 1 103 ? 2.081 21.043 13.369 1.000 76.150 88 LEU BBB O 1
ATOM 2923 N N . SER B 1 104 ? -0.080 20.322 13.268 1.000 78.776 89 SER BBB N 1
ATOM 2924 C CA . SER B 1 104 ? -0.364 20.306 14.725 1.000 79.856 89 SER BBB CA 1
ATOM 2925 C C . SER B 1 104 ? -1.488 19.307 14.997 1.000 80.712 89 SER BBB C 1
ATOM 2926 O O . SER B 1 104 ? -2.628 19.578 14.580 1.000 83.731 89 SER BBB O 1
ATOM 2934 N N . ALA B 1 105 ? -1.161 18.183 15.638 1.000 78.529 90 ALA BBB N 1
ATOM 2935 C CA . ALA B 1 105 ? -2.115 17.101 15.966 1.000 79.590 90 ALA BBB CA 1
ATOM 2936 C C . ALA B 1 105 ? -1.597 16.280 17.150 1.000 78.358 90 ALA BBB C 1
ATOM 2937 O O . ALA B 1 105 ? -0.370 16.216 17.329 1.000 75.512 90 ALA BBB O 1
ATOM 2944 N N . LYS B 1 106 ? -2.523 15.709 17.929 1.000 80.963 91 LYS BBB N 1
ATOM 2945 C CA . LYS B 1 106 ? -2.261 14.815 19.088 1.000 80.898 91 LYS BBB CA 1
ATOM 2946 C C . LYS B 1 106 ? -1.216 15.451 20.015 1.000 79.876 91 LYS BBB C 1
ATOM 2947 O O . LYS B 1 106 ? -0.369 14.710 20.548 1.000 77.926 91 LYS BBB O 1
ATOM 2966 N N . GLY B 1 107 ? -1.293 16.771 20.209 1.000 81.581 92 GLY BBB N 1
ATOM 2967 C CA . GLY B 1 107 ? -0.394 17.535 21.095 1.000 81.386 92 GLY BBB CA 1
ATOM 2968 C C . GLY B 1 107 ? 1.059 17.459 20.655 1.000 77.326 92 GLY BBB C 1
ATOM 2969 O O . GLY B 1 107 ? 1.939 17.499 21.530 1.000 76.603 92 GLY BBB O 1
ATOM 2973 N N . TYR B 1 108 ? 1.301 17.336 19.347 1.000 75.117 93 TYR BBB N 1
ATOM 2974 C CA . TYR B 1 108 ? 2.633 17.458 18.695 1.000 71.917 93 TYR BBB CA 1
ATOM 2975 C C . TYR B 1 108 ? 2.522 18.490 17.576 1.000 72.617 93 TYR BBB C 1
ATOM 2976 O O . TYR B 1 108 ? 1.425 18.634 17.002 1.000 74.539 93 TYR BBB O 1
ATOM 2994 N N . SER B 1 109 ? 3.626 19.177 17.287 1.000 71.538 94 SER BBB N 1
ATOM 2995 C CA . SER B 1 109 ? 3.710 20.214 16.231 1.000 72.640 94 SER BBB CA 1
ATOM 2996 C C . SER B 1 109 ? 4.945 19.961 15.361 1.000 69.915 94 SER BBB C 1
ATOM 2997 O O . SER B 1 109 ? 6.040 19.744 15.929 1.000 68.236 94 SER BBB O 1
ATOM 3005 N N . LEU B 1 110 ? 4.746 19.945 14.037 1.000 69.823 95 LEU BBB N 1
ATOM 3006 C CA . LEU B 1 110 ? 5.817 19.880 13.008 1.000 68.209 95 LEU BBB CA 1
ATOM 3007 C C . LEU B 1 110 ? 5.969 21.260 12.364 1.000 70.992 95 LEU BBB C 1
ATOM 3008 O O . LEU B 1 110 ? 4.932 21.885 12.063 1.000 73.734 95 LEU BBB O 1
ATOM 3024 N N . ARG B 1 111 ? 7.211 21.703 12.153 1.000 70.757 96 ARG BBB N 1
ATOM 3025 C CA . ARG B 1 111 ? 7.532 22.984 11.471 1.000 73.863 96 ARG BBB CA 1
ATOM 3026 C C . ARG B 1 111 ? 8.617 22.728 10.421 1.000 72.839 96 ARG BBB C 1
ATOM 3027 O O . ARG B 1 111 ? 9.700 22.233 10.794 1.000 70.728 96 ARG BBB O 1
ATOM 3048 N N . VAL B 1 112 ? 8.314 23.047 9.159 1.000 74.666 97 VAL BBB N 1
ATOM 3049 C CA . VAL B 1 112 ? 9.284 23.047 8.026 1.000 75.014 97 VAL BBB CA 1
ATOM 3050 C C . VAL B 1 112 ? 10.193 24.266 8.212 1.000 78.011 97 VAL BBB C 1
ATOM 3051 O O . VAL B 1 112 ? 9.655 25.387 8.314 1.000 81.596 97 VAL BBB O 1
ATOM 3064 N N . ILE B 1 113 ? 11.508 24.045 8.285 1.000 76.971 98 ILE BBB N 1
ATOM 3065 C CA . ILE B 1 113 ? 12.536 25.103 8.523 1.000 79.929 98 ILE BBB CA 1
ATOM 3066 C C . ILE B 1 113 ? 13.013 25.628 7.165 1.000 83.188 98 ILE BBB C 1
ATOM 3067 O O . ILE B 1 113 ? 13.102 26.857 7.004 1.000 87.640 98 ILE BBB O 1
ATOM 3083 N N . GLY B 1 114 ? 13.310 24.719 6.234 1.000 81.462 99 GLY BBB N 1
ATOM 3084 C CA . GLY B 1 114 ? 13.687 25.042 4.847 1.000 84.588 99 GLY BBB CA 1
ATOM 3085 C C . GLY B 1 114 ? 13.534 23.823 3.945 1.000 82.040 99 GLY BBB C 1
ATOM 3086 O O . GLY B 1 114 ? 12.969 22.811 4.354 1.000 78.222 99 GLY BBB O 1
ATOM 3090 N N . PRO B 1 115 ? 14.019 23.878 2.685 1.000 84.527 100 PRO BBB N 1
ATOM 3091 C CA . PRO B 1 115 ? 14.090 22.686 1.843 1.000 82.431 100 PRO BBB CA 1
ATOM 3092 C C . PRO B 1 115 ? 14.860 21.554 2.542 1.000 78.337 100 PRO BBB C 1
ATOM 3093 O O . PRO B 1 115 ? 16.000 21.762 2.912 1.000 78.978 100 PRO BBB O 1
ATOM 3104 N N . GLY B 1 116 ? 14.193 20.415 2.747 1.000 74.669 101 GLY BBB N 1
ATOM 3105 C CA . GLY B 1 116 ? 14.787 19.169 3.268 1.000 71.126 101 GLY BBB CA 1
ATOM 3106 C C . GLY B 1 116 ? 15.160 19.256 4.740 1.000 69.318 101 GLY BBB C 1
ATOM 3107 O O . GLY B 1 116 ? 15.997 18.447 5.179 1.000 67.422 101 GLY BBB O 1
ATOM 3111 N N . GLU B 1 117 ? 14.569 20.185 5.496 1.000 70.181 102 GLU BBB N 1
ATOM 3112 C CA . GLU B 1 117 ? 14.808 20.298 6.962 1.000 68.747 102 GLU BBB CA 1
ATOM 3113 C C . GLU B 1 117 ? 13.521 20.770 7.655 1.000 68.798 102 GLU BBB C 1
ATOM 3114 O O . GLU B 1 117 ? 12.826 21.672 7.124 1.000 71.522 102 GLU BBB O 1
ATOM 3126 N N . ALA B 1 118 ? 13.244 20.174 8.816 1.000 66.314 103 ALA BBB N 1
ATOM 3127 C CA . ALA B 1 118 ? 12.035 20.391 9.640 1.000 66.234 103 ALA BBB CA 1
ATOM 3128 C C . ALA B 1 118 ? 12.316 19.921 11.072 1.000 64.322 103 ALA BBB C 1
ATOM 3129 O O . ALA B 1 118 ? 13.219 19.069 11.251 1.000 62.405 103 ALA BBB O 1
ATOM 3136 N N . GLU B 1 119 ? 11.564 20.453 12.042 1.000 65.229 104 GLU BBB N 1
ATOM 3137 C CA . GLU B 1 119 ? 11.660 20.077 13.479 1.000 64.028 104 GLU BBB CA 1
ATOM 3138 C C . GLU B 1 119 ? 10.305 19.553 13.962 1.000 63.571 104 GLU BBB C 1
ATOM 3139 O O . GLU B 1 119 ? 9.262 19.998 13.426 1.000 65.145 104 GLU BBB O 1
ATOM 3151 N N . ILE B 1 120 ? 10.340 18.625 14.921 1.000 61.905 105 ILE BBB N 1
ATOM 3152 C CA . ILE B 1 120 ? 9.146 18.119 15.656 1.000 62.084 105 ILE BBB CA 1
ATOM 3153 C C . ILE B 1 120 ? 9.281 18.557 17.118 1.000 63.206 105 ILE BBB C 1
ATOM 3154 O O . ILE B 1 120 ? 10.330 18.271 17.741 1.000 62.215 105 ILE BBB O 1
ATOM 3170 N N . THR B 1 121 ? 8.252 19.229 17.632 1.000 65.548 106 THR BBB N 1
ATOM 3171 C CA . THR B 1 121 ? 8.164 19.714 19.031 1.000 67.347 106 THR BBB CA 1
ATOM 3172 C C . THR B 1 121 ? 6.930 19.086 19.684 1.000 68.268 106 THR BBB C 1
ATOM 3173 O O . THR B 1 121 ? 6.032 18.627 18.937 1.000 68.144 106 THR BBB O 1
ATOM 3184 N N . LYS B 1 122 ? 6.909 19.054 21.020 1.000 69.503 107 LYS BBB N 1
ATOM 3185 C CA . LYS B 1 122 ? 5.795 18.499 21.832 1.000 71.203 107 LYS BBB CA 1
ATOM 3186 C C . LYS B 1 122 ? 4.881 19.662 22.247 1.000 74.945 107 LYS BBB C 1
ATOM 3187 O O . LYS B 1 122 ? 5.416 20.705 22.675 1.000 76.363 107 LYS BBB O 1
ATOM 3206 N N . ASN B 1 123 ? 3.559 19.468 22.118 1.000 76.840 108 ASN BBB N 1
ATOM 3207 C CA . ASN B 1 123 ? 2.482 20.501 22.179 1.000 80.735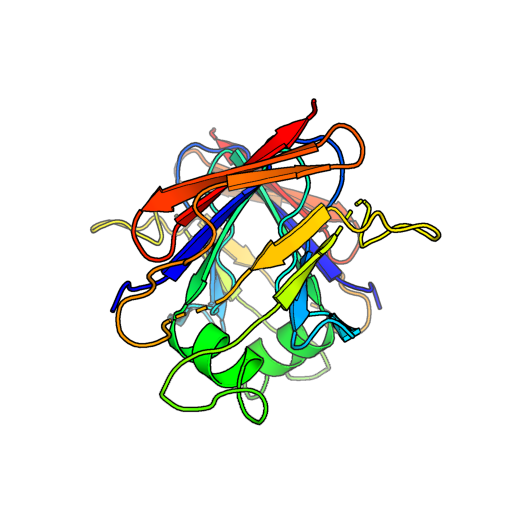 108 ASN BBB CA 1
ATOM 3208 C C . ASN B 1 123 ? 2.309 21.114 20.783 1.000 80.525 108 ASN BBB C 1
ATOM 3209 O O . ASN B 1 123 ? 1.224 21.104 20.203 1.000 82.124 108 ASN BBB O 1
#

Sequence (212 aa):
APAYLTTHNRTGEESNAYIAGSIPSLYPTAAYSTNQVYWNLVRLACYGHTTNGQCPALIKATNTANPIDIGYVTDLNTGDITPKTLSAKGYSLRVIGPGEAEITKNAPAYLTTHNRTGEESNAYIAGSIPSLYPTAAYSTNQVYWNLVRLACYGHTTNGQCPALIKATNTANPIDIGYVTDLNTGDITPKTLSAKGYSLRVIGPGEAEITKN

Nearest PDB structures (foldseek):
  6sjt-assembly2_BBB  TM=1.009E+00  e=4.659E-22  Legionella pneumophila 130b
  3eo4-assembly2_C  TM=4.118E-01  e=1.605E+00  Methanocaldococcus jannaschii
  8bsi-assembly1_LF  TM=3.710E-01  e=1.801E+00  Giardia duodenalis
  8fl4-assembly1_SB  TM=3.644E-01  e=3.393E+00  Homo sapiens
  6sjt-assembly2_BBB  TM=1.010E+00  e=2.579E-2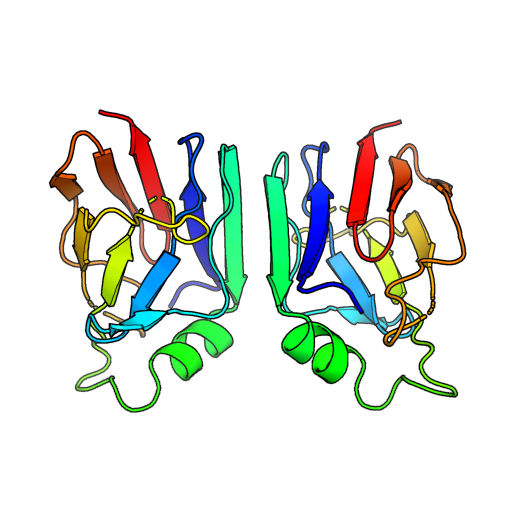2  Legionella pneumophila 130b

B-factor: mean 64.45, std 11.77, range [30.0, 102.15]

Solvent-accessible surface area: 10564 Å² total

Foldseek 3Di:
DDQWQKEQAAAQAKKFWAWVAHRTQPFIAHHRGIDTHGLVSVVVSQVPQADPQKTKTFMWSPVDPDIGTQGMWMHSVQLDIPPQKTGPPQKIKGNPGRSYIYIDGD/DDQWQKEQAAAQAKKFWAWVAHRTQPFIAHHRGIDTHGLVSVVVSQVVQDDPQKTKTFMWSPVDPDIGTQGMWMHSVQLDIPPQKTGPPQKIKHAPGRSYIYIDGD